Protein AF-A0A9D5ZI33-F1 (afdb_monomer_lite)

Structure (mmCIF, N/CA/C/O backbone):
data_AF-A0A9D5ZI33-F1
#
_entry.id   AF-A0A9D5ZI33-F1
#
loop_
_atom_site.group_PDB
_atom_site.id
_atom_site.type_symbol
_atom_site.label_atom_id
_atom_site.label_alt_id
_atom_site.label_comp_id
_atom_site.label_asym_id
_atom_site.label_entity_id
_atom_site.label_seq_id
_atom_site.pdbx_PDB_ins_code
_atom_site.Cartn_x
_atom_site.Cartn_y
_atom_site.Cartn_z
_atom_site.occupancy
_atom_site.B_iso_or_equiv
_atom_site.auth_seq_id
_atom_site.auth_comp_id
_atom_site.auth_asym_id
_atom_site.auth_atom_id
_atom_site.pdbx_PDB_model_num
ATOM 1 N N . HIS A 1 1 ? 10.189 24.793 -4.631 1.00 42.78 1 HIS A N 1
ATOM 2 C CA . HIS A 1 1 ? 10.534 23.355 -4.606 1.00 42.78 1 HIS A CA 1
ATOM 3 C C . HIS A 1 1 ? 10.425 22.774 -6.012 1.00 42.78 1 HIS A C 1
ATOM 5 O O . HIS A 1 1 ? 9.438 23.046 -6.677 1.00 42.78 1 HIS A O 1
ATOM 11 N N . ARG A 1 2 ? 11.435 22.035 -6.496 1.00 67.56 2 ARG A N 1
ATOM 12 C CA . ARG A 1 2 ? 11.362 21.287 -7.766 1.00 67.56 2 ARG A CA 1
ATOM 13 C C . ARG A 1 2 ? 11.505 19.794 -7.431 1.00 67.56 2 ARG A C 1
ATOM 15 O O . ARG A 1 2 ? 12.620 19.400 -7.098 1.00 67.56 2 ARG A O 1
ATOM 22 N N . PRO A 1 3 ? 10.432 18.982 -7.488 1.00 74.38 3 PRO A N 1
ATOM 23 C CA . PRO A 1 3 ? 10.460 17.559 -7.111 1.00 74.38 3 PRO A CA 1
ATOM 24 C C . PRO A 1 3 ? 11.498 16.723 -7.873 1.00 74.38 3 PRO A C 1
ATOM 26 O O . PRO A 1 3 ? 11.950 15.698 -7.381 1.00 74.38 3 PRO A O 1
ATOM 29 N N . ALA A 1 4 ? 11.907 17.190 -9.058 1.00 85.00 4 ALA A N 1
ATOM 30 C CA . ALA A 1 4 ? 12.903 16.535 -9.896 1.00 85.00 4 ALA A CA 1
ATOM 31 C C . ALA A 1 4 ? 14.352 16.999 -9.674 1.00 85.00 4 ALA A C 1
ATOM 33 O O . ALA A 1 4 ? 15.265 16.418 -10.251 1.00 85.00 4 ALA A O 1
ATOM 34 N N . LYS A 1 5 ? 14.590 18.031 -8.847 1.00 89.81 5 LYS A N 1
ATOM 35 C CA . LYS A 1 5 ? 15.896 18.714 -8.738 1.00 89.81 5 LYS A CA 1
ATOM 36 C C . LYS A 1 5 ? 17.064 17.757 -8.494 1.00 89.81 5 LYS A C 1
ATOM 38 O O . LYS A 1 5 ? 18.138 17.976 -9.031 1.00 89.81 5 LYS A O 1
ATOM 43 N N . ASN A 1 6 ? 16.847 16.728 -7.683 1.00 89.75 6 ASN A N 1
ATOM 44 C CA . ASN A 1 6 ? 17.926 15.857 -7.227 1.00 89.75 6 ASN A CA 1
ATOM 45 C C . ASN A 1 6 ? 18.217 14.703 -8.193 1.00 89.75 6 ASN A C 1
ATOM 47 O O . ASN A 1 6 ? 19.261 14.074 -8.071 1.00 89.75 6 ASN A O 1
ATOM 51 N N . TRP A 1 7 ? 17.316 14.410 -9.135 1.00 92.12 7 TRP A N 1
ATOM 52 C CA . TRP A 1 7 ? 17.435 13.236 -10.001 1.00 92.12 7 TRP A CA 1
ATOM 53 C C . TRP A 1 7 ? 17.323 13.538 -11.493 1.00 92.12 7 TRP A C 1
ATOM 55 O O . TRP A 1 7 ? 17.644 12.653 -12.277 1.00 92.12 7 TRP A O 1
ATOM 65 N N . ILE A 1 8 ? 16.888 14.732 -11.913 1.00 90.62 8 ILE A N 1
ATOM 66 C CA . ILE A 1 8 ? 16.620 1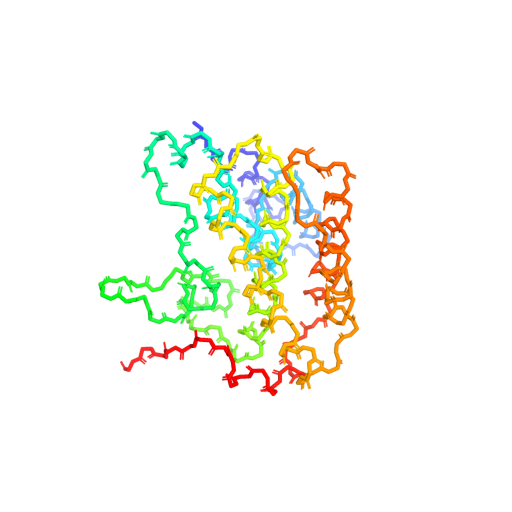5.034 -13.329 1.00 90.62 8 ILE A CA 1
ATOM 67 C C . ILE A 1 8 ? 17.867 14.888 -14.206 1.00 90.62 8 ILE A C 1
ATOM 69 O O . ILE A 1 8 ? 17.801 14.226 -15.240 1.00 90.62 8 ILE A O 1
ATOM 73 N N . ASP A 1 9 ? 19.006 15.403 -13.744 1.00 91.25 9 ASP A N 1
ATOM 74 C CA . ASP A 1 9 ? 20.269 15.334 -14.484 1.00 91.25 9 ASP A CA 1
ATOM 75 C C . ASP A 1 9 ? 20.800 13.894 -14.524 1.00 91.25 9 ASP A C 1
ATOM 77 O O . ASP A 1 9 ? 21.226 13.410 -15.565 1.00 91.25 9 ASP A O 1
ATOM 81 N N . ILE A 1 10 ? 20.667 13.159 -13.412 1.00 92.69 10 ILE A N 1
ATOM 82 C CA . ILE A 1 10 ? 21.040 11.739 -13.322 1.00 92.69 10 ILE A CA 1
ATOM 83 C C . ILE A 1 10 ? 20.162 10.897 -14.253 1.00 92.69 10 ILE A C 1
ATOM 85 O O . ILE A 1 10 ? 20.641 9.994 -14.927 1.00 92.69 10 ILE A O 1
ATOM 89 N N . HIS A 1 11 ? 18.855 11.160 -14.273 1.00 90.81 11 HIS A N 1
ATOM 90 C CA . HIS A 1 11 ? 17.891 10.393 -15.052 1.00 90.81 11 HIS A CA 1
ATOM 91 C C . HIS A 1 11 ? 18.110 10.552 -16.560 1.00 90.81 11 HIS A C 1
ATOM 93 O O . HIS A 1 11 ? 17.884 9.585 -17.295 1.00 90.81 11 HIS A O 1
ATOM 99 N N . GLY A 1 12 ? 18.523 11.750 -16.987 1.00 89.88 12 GLY A N 1
ATOM 100 C CA . GLY A 1 12 ? 18.765 12.113 -18.383 1.00 89.88 12 GLY A CA 1
ATOM 101 C C . GLY A 1 12 ? 20.169 11.811 -18.913 1.00 89.88 12 GLY A C 1
ATOM 102 O O . GLY A 1 12 ? 20.373 11.932 -20.117 1.00 89.88 12 GLY A O 1
ATOM 103 N N . ASP A 1 13 ? 21.119 11.420 -18.065 1.00 93.06 13 ASP A N 1
ATOM 104 C CA . ASP A 1 13 ? 22.456 11.001 -18.495 1.00 93.06 13 ASP A CA 1
ATOM 105 C C . ASP A 1 13 ? 22.399 9.571 -19.046 1.00 93.06 13 ASP A C 1
ATOM 107 O O . ASP A 1 13 ? 21.980 8.679 -18.334 1.00 93.06 13 ASP A O 1
ATOM 111 N N . PHE A 1 14 ? 22.790 9.300 -20.290 1.00 94.06 14 PHE A N 1
ATOM 112 C CA . PHE A 1 14 ? 22.821 7.929 -20.837 1.00 94.06 14 PHE A CA 1
ATOM 113 C C . PHE A 1 14 ? 24.247 7.387 -21.012 1.00 94.06 14 PHE A C 1
ATOM 115 O O . PHE A 1 14 ? 24.437 6.375 -21.684 1.00 94.06 14 PHE A O 1
ATOM 122 N N . GLY A 1 15 ? 25.240 8.036 -20.396 1.00 91.44 15 GLY A N 1
ATOM 123 C CA . GLY A 1 15 ? 26.657 7.682 -20.493 1.00 91.44 15 GLY A CA 1
ATOM 124 C C . GLY A 1 15 ? 27.475 8.699 -21.289 1.00 91.44 15 GLY A C 1
ATOM 125 O O . GLY A 1 15 ? 28.533 8.356 -21.813 1.00 91.44 15 GLY A O 1
ATOM 126 N N . GLY A 1 16 ? 26.982 9.935 -21.413 1.00 89.56 16 GLY A N 1
ATOM 127 C CA . GLY A 1 16 ? 27.624 11.003 -22.178 1.00 89.56 16 GLY A CA 1
ATOM 128 C C . GLY A 1 16 ? 26.639 11.916 -22.909 1.00 89.56 16 GLY A C 1
ATOM 129 O O . GLY A 1 16 ? 25.472 11.584 -23.103 1.00 89.56 16 GLY A O 1
ATOM 130 N N . LYS A 1 17 ? 27.135 13.080 -23.347 1.00 86.75 17 LYS A N 1
ATOM 131 C CA . LYS A 1 17 ? 26.336 14.165 -23.948 1.00 86.75 17 LYS A CA 1
ATOM 132 C C . LYS A 1 17 ? 25.577 13.755 -25.219 1.00 86.75 17 LYS A C 1
ATOM 134 O O . LYS A 1 17 ? 24.476 14.246 -25.444 1.00 86.75 17 LYS A O 1
ATOM 139 N N . ASP A 1 18 ? 26.157 12.855 -26.010 1.00 89.75 18 ASP A N 1
ATOM 140 C CA . ASP A 1 18 ? 25.618 12.429 -27.308 1.00 89.75 18 ASP A CA 1
ATOM 141 C C . ASP A 1 18 ? 25.117 10.974 -27.301 1.00 89.75 18 ASP A C 1
ATOM 143 O O . ASP A 1 18 ? 24.707 10.451 -28.338 1.00 89.75 18 ASP A O 1
ATOM 147 N N . VAL A 1 19 ? 25.132 10.313 -26.136 1.00 90.81 19 VAL A N 1
ATOM 148 C CA . VAL A 1 19 ? 24.631 8.942 -25.996 1.00 90.81 19 VAL A CA 1
ATOM 149 C C . VAL A 1 19 ? 23.116 8.988 -25.861 1.00 90.81 19 VAL A C 1
ATOM 151 O O . VAL A 1 19 ? 22.563 9.647 -24.979 1.00 90.81 19 VAL A O 1
ATOM 154 N N . LYS A 1 20 ? 22.417 8.289 -26.753 1.00 90.00 20 LYS A N 1
ATOM 155 C CA . LYS A 1 20 ? 20.962 8.147 -26.682 1.00 90.00 20 LYS A CA 1
ATOM 156 C C . LYS A 1 20 ? 20.573 6.962 -25.804 1.00 90.00 20 LYS A C 1
ATOM 158 O O . LYS A 1 20 ? 21.347 6.042 -25.566 1.00 90.00 20 LYS A O 1
ATOM 163 N N . ARG A 1 21 ? 19.316 6.950 -25.357 1.00 88.38 21 ARG A N 1
ATOM 164 C CA . ARG A 1 21 ? 18.760 5.889 -24.499 1.00 88.38 21 ARG A CA 1
ATOM 165 C C . ARG A 1 21 ? 18.903 4.473 -25.077 1.00 88.38 21 ARG A C 1
ATOM 167 O O . ARG A 1 21 ? 19.001 3.521 -24.311 1.00 88.38 21 ARG A O 1
ATOM 174 N N . ASP A 1 22 ? 18.840 4.323 -26.394 1.00 90.94 22 ASP A N 1
ATOM 175 C CA . ASP A 1 22 ? 19.000 3.052 -27.115 1.00 90.94 22 ASP A CA 1
ATOM 176 C C . ASP A 1 22 ? 20.469 2.627 -27.288 1.00 90.94 22 ASP A C 1
ATOM 178 O O . ASP A 1 22 ? 20.730 1.477 -27.629 1.00 90.94 22 ASP A O 1
ATOM 182 N N . GLN A 1 23 ? 21.410 3.529 -27.008 1.00 92.94 23 GLN A N 1
ATOM 183 C CA . GLN A 1 23 ? 22.859 3.318 -27.067 1.00 92.94 23 GLN A CA 1
ATOM 184 C C . GLN A 1 23 ? 23.492 3.170 -25.673 1.00 92.94 23 GLN A C 1
ATOM 186 O O . GLN A 1 23 ? 24.688 2.917 -25.557 1.00 92.94 23 GLN A O 1
ATOM 191 N N . GLU A 1 24 ? 22.699 3.338 -24.614 1.00 95.75 24 GLU A N 1
ATOM 192 C CA . GLU A 1 24 ? 23.142 3.199 -23.231 1.00 95.75 24 GLU A CA 1
ATOM 193 C C . GLU A 1 24 ? 23.595 1.761 -22.933 1.00 95.75 24 GLU A C 1
ATOM 195 O O . GLU A 1 24 ? 22.862 0.798 -23.187 1.00 95.75 24 GLU A O 1
ATOM 200 N N . THR A 1 25 ? 24.772 1.607 -22.322 1.00 95.12 25 THR A N 1
ATOM 201 C CA . THR A 1 25 ? 25.258 0.284 -21.910 1.00 95.12 25 THR A CA 1
ATOM 202 C C . THR A 1 25 ? 24.417 -0.293 -20.761 1.00 95.12 25 THR A C 1
ATOM 204 O O . THR A 1 25 ? 23.896 0.458 -19.927 1.00 95.12 25 THR A O 1
ATOM 207 N N . PRO A 1 26 ? 24.284 -1.628 -20.652 1.00 95.12 26 PRO A N 1
ATOM 208 C CA . PRO A 1 26 ? 23.577 -2.259 -19.535 1.00 95.12 26 PRO A CA 1
ATOM 209 C C . PRO A 1 26 ? 24.098 -1.828 -18.155 1.00 95.12 26 PRO A C 1
ATOM 211 O O . PRO A 1 26 ? 23.303 -1.587 -17.241 1.00 95.12 26 PRO A O 1
ATOM 214 N N . GLU A 1 27 ? 25.414 -1.670 -18.015 1.00 94.81 27 GLU A N 1
ATOM 215 C CA . GLU A 1 27 ? 26.083 -1.279 -16.774 1.00 94.81 27 GLU A CA 1
ATOM 216 C C . GLU A 1 27 ? 25.753 0.171 -16.408 1.00 94.81 27 GLU A C 1
ATOM 218 O O . GLU A 1 27 ? 25.370 0.451 -15.267 1.00 94.81 27 GLU A O 1
ATOM 223 N N . HIS A 1 28 ? 25.834 1.092 -17.377 1.00 95.75 28 HIS A N 1
ATOM 224 C CA . HIS A 1 28 ? 25.471 2.489 -17.154 1.00 95.75 28 HIS A CA 1
ATOM 225 C C . HIS A 1 28 ? 23.995 2.609 -16.773 1.00 95.75 28 HIS A C 1
ATOM 227 O O . HIS A 1 28 ? 23.652 3.262 -15.786 1.00 95.75 28 HIS A O 1
ATOM 233 N N . LYS A 1 29 ? 23.123 1.892 -17.487 1.00 93.56 29 LYS A N 1
ATOM 234 C CA . LYS A 1 29 ? 21.692 1.830 -17.191 1.00 93.56 29 LYS A CA 1
ATOM 235 C C . LYS A 1 29 ? 21.428 1.372 -15.765 1.00 93.56 29 LYS A C 1
ATOM 237 O O . LYS A 1 29 ? 20.638 1.999 -15.061 1.00 93.56 29 LYS A O 1
ATOM 242 N N . GLN A 1 30 ? 22.080 0.304 -15.311 1.00 93.44 30 GLN A N 1
ATOM 243 C CA . GLN A 1 30 ? 21.926 -0.177 -13.940 1.00 93.44 30 GLN A CA 1
ATOM 244 C C . GLN A 1 30 ? 22.358 0.887 -12.920 1.00 93.44 30 GLN A C 1
ATOM 246 O O . GLN A 1 30 ? 21.601 1.191 -11.993 1.00 93.44 30 GLN A O 1
ATOM 251 N N . GLN A 1 31 ? 23.534 1.491 -13.114 1.00 94.50 31 GLN A N 1
ATOM 252 C CA . GLN A 1 31 ? 24.064 2.524 -12.222 1.00 94.50 31 GLN A CA 1
ATOM 253 C C . GLN A 1 31 ? 23.167 3.759 -12.178 1.00 94.50 31 GLN A C 1
ATOM 255 O O . GLN A 1 31 ? 22.850 4.255 -11.097 1.00 94.50 31 GLN A O 1
ATOM 260 N N . ARG A 1 32 ? 22.723 4.240 -13.339 1.00 94.75 32 ARG A N 1
ATOM 261 C CA . ARG A 1 32 ? 21.815 5.375 -13.447 1.00 94.75 32 ARG A CA 1
ATOM 262 C C . ARG A 1 32 ? 20.515 5.120 -12.718 1.00 94.75 32 ARG A C 1
ATOM 264 O O . ARG A 1 32 ? 20.097 5.954 -11.926 1.00 94.75 32 ARG A O 1
ATOM 271 N N . LEU A 1 33 ? 19.886 3.973 -12.958 1.00 91.62 33 LEU A N 1
ATOM 272 C CA . LEU A 1 33 ? 18.617 3.634 -12.323 1.00 91.62 33 LEU A CA 1
ATOM 273 C C . LEU A 1 33 ? 18.758 3.549 -10.798 1.00 91.62 33 LEU A C 1
ATOM 275 O O . LEU A 1 33 ? 17.898 4.073 -10.091 1.00 91.62 33 LEU A O 1
ATOM 279 N N . ALA A 1 34 ? 19.852 2.969 -10.296 1.00 91.00 34 ALA A N 1
ATOM 280 C CA . ALA A 1 34 ? 20.151 2.929 -8.867 1.00 91.00 34 ALA A CA 1
ATOM 281 C C . ALA A 1 34 ? 20.381 4.335 -8.282 1.00 91.00 34 ALA A C 1
ATOM 283 O O . ALA A 1 34 ? 19.787 4.679 -7.260 1.00 91.00 34 ALA A O 1
ATOM 284 N N . LYS A 1 35 ? 21.178 5.179 -8.954 1.00 93.38 35 LYS A N 1
ATOM 285 C CA . LYS A 1 35 ? 21.437 6.568 -8.536 1.00 93.38 35 LYS A CA 1
ATOM 286 C C . LYS A 1 35 ? 20.174 7.427 -8.577 1.00 93.38 35 LYS A C 1
ATOM 288 O O . LYS A 1 35 ? 19.919 8.171 -7.637 1.00 93.38 35 LYS A O 1
ATOM 293 N N . SER A 1 36 ? 19.357 7.309 -9.626 1.00 91.88 36 SER A N 1
ATOM 294 C CA . SER A 1 36 ? 18.083 8.025 -9.725 1.00 91.88 36 SER A CA 1
ATOM 295 C C . SER A 1 36 ? 17.135 7.618 -8.597 1.00 91.88 36 SER A C 1
ATOM 297 O O . SER A 1 36 ? 16.542 8.493 -7.972 1.00 91.88 36 SER A O 1
ATOM 299 N N . ALA A 1 37 ? 17.019 6.318 -8.305 1.00 88.31 37 ALA A N 1
ATOM 300 C CA . ALA A 1 37 ? 16.194 5.827 -7.203 1.00 88.31 37 ALA A CA 1
ATOM 301 C C . ALA A 1 37 ? 16.694 6.345 -5.842 1.00 88.31 37 ALA A C 1
ATOM 303 O O . ALA A 1 37 ? 15.900 6.853 -5.054 1.00 88.31 37 ALA A O 1
ATOM 304 N N . ALA A 1 38 ? 18.009 6.306 -5.597 1.00 89.75 38 ALA A N 1
ATOM 305 C CA . ALA A 1 38 ? 18.621 6.850 -4.381 1.00 89.75 38 ALA A CA 1
ATOM 306 C C . ALA A 1 38 ? 18.410 8.369 -4.235 1.00 89.75 38 ALA A C 1
ATOM 308 O O . ALA A 1 38 ? 18.260 8.873 -3.125 1.00 89.75 38 ALA A O 1
ATOM 309 N N . ALA A 1 39 ? 18.340 9.094 -5.353 1.00 91.00 39 ALA A N 1
ATOM 310 C CA . ALA A 1 39 ? 18.032 10.520 -5.396 1.00 91.00 39 ALA A CA 1
ATOM 311 C C . ALA A 1 39 ? 16.522 10.843 -5.299 1.00 91.00 39 ALA A C 1
ATOM 313 O O . ALA A 1 39 ? 16.136 12.013 -5.377 1.00 91.00 39 ALA A O 1
ATOM 314 N N . GLY A 1 40 ? 15.667 9.828 -5.123 1.00 88.00 40 GLY A N 1
ATOM 315 C CA . GLY A 1 40 ? 14.229 9.979 -4.892 1.00 88.00 40 GLY A CA 1
ATOM 316 C C . GLY A 1 40 ? 13.346 9.867 -6.138 1.00 88.00 40 GLY A C 1
ATOM 317 O O . GLY A 1 40 ? 12.155 10.169 -6.052 1.00 88.00 40 GLY A O 1
ATOM 318 N N . LEU A 1 41 ? 13.875 9.441 -7.293 1.00 89.00 41 LEU A N 1
ATOM 319 C CA . LEU A 1 41 ? 13.035 9.145 -8.457 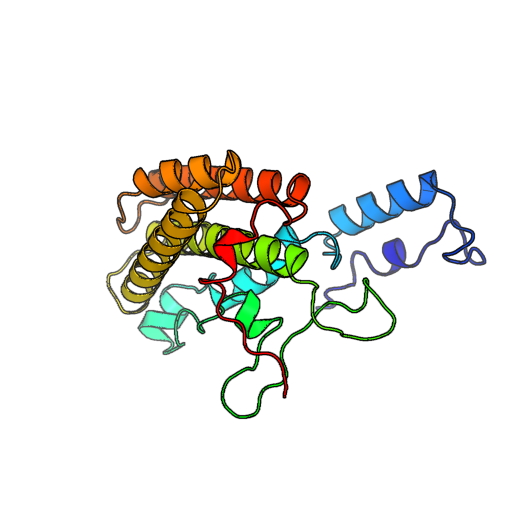1.00 89.00 41 LEU A CA 1
ATOM 320 C C . LEU A 1 41 ? 12.217 7.875 -8.207 1.00 89.00 41 LEU A C 1
ATOM 322 O O . LEU A 1 41 ? 12.754 6.767 -8.193 1.00 89.00 41 LEU A O 1
ATOM 326 N N . VAL A 1 42 ? 10.899 8.029 -8.124 1.00 87.19 42 VAL A N 1
ATOM 327 C CA . VAL A 1 42 ? 9.957 6.908 -8.168 1.00 87.19 42 VAL A CA 1
ATOM 328 C C . VAL A 1 42 ? 9.638 6.592 -9.624 1.00 87.19 42 VAL A C 1
ATOM 330 O O . VAL A 1 42 ? 9.060 7.414 -10.338 1.00 87.19 42 VAL A O 1
ATOM 333 N N . ARG A 1 43 ? 10.016 5.400 -10.094 1.00 84.50 43 ARG A N 1
ATOM 334 C CA . ARG A 1 43 ? 9.718 4.985 -11.470 1.00 84.50 43 ARG A CA 1
ATOM 335 C C . ARG A 1 43 ? 8.371 4.262 -11.515 1.00 84.50 43 ARG A C 1
ATOM 337 O O . ARG A 1 43 ? 8.090 3.470 -10.621 1.00 84.50 43 ARG A O 1
ATOM 344 N N . PRO A 1 44 ? 7.584 4.397 -12.599 1.00 78.12 44 PRO A N 1
ATOM 345 C CA . PRO A 1 44 ? 6.296 3.702 -12.724 1.00 78.12 44 PRO A CA 1
ATOM 346 C C . PRO A 1 44 ? 6.368 2.164 -12.658 1.00 78.12 44 PRO A C 1
ATOM 348 O O . PRO A 1 44 ? 5.365 1.495 -12.408 1.00 78.12 44 PRO A O 1
ATOM 351 N N . VAL A 1 45 ? 7.549 1.589 -12.909 1.00 80.12 45 VAL A N 1
ATOM 352 C CA . VAL A 1 45 ? 7.796 0.144 -12.780 1.00 80.12 45 VAL A CA 1
ATOM 353 C C . VAL A 1 45 ? 7.949 -0.299 -11.322 1.00 80.12 45 VAL A C 1
ATOM 355 O O . VAL A 1 45 ? 7.614 -1.437 -11.003 1.00 80.12 45 VAL A O 1
ATOM 358 N N . ASP A 1 46 ? 8.380 0.600 -10.435 1.00 85.94 46 ASP A N 1
ATOM 359 C CA . ASP A 1 46 ? 8.591 0.330 -9.015 1.00 85.94 46 ASP A CA 1
ATOM 360 C C . ASP A 1 46 ? 7.254 0.502 -8.278 1.00 85.94 46 ASP A C 1
ATOM 362 O O . ASP A 1 46 ? 6.935 1.560 -7.733 1.00 85.94 46 ASP A O 1
ATOM 366 N N . LEU A 1 47 ? 6.417 -0.539 -8.315 1.00 89.06 47 LEU A N 1
ATOM 367 C CA . LEU A 1 47 ? 5.006 -0.409 -7.941 1.00 89.06 47 LEU A CA 1
ATOM 368 C C . LEU A 1 47 ? 4.794 -0.050 -6.461 1.00 89.06 47 LEU A C 1
ATOM 370 O O . LEU A 1 47 ? 3.938 0.776 -6.166 1.00 89.06 47 LEU A O 1
ATOM 374 N N . TYR A 1 48 ? 5.576 -0.620 -5.539 1.00 92.62 48 TYR A N 1
ATOM 375 C CA . TYR A 1 48 ? 5.465 -0.292 -4.112 1.00 92.62 48 TYR A CA 1
ATOM 376 C C . TYR A 1 48 ? 5.709 1.203 -3.833 1.00 92.62 48 TYR A C 1
ATOM 378 O O . TYR A 1 48 ? 4.800 1.844 -3.305 1.00 92.62 48 TYR A O 1
ATOM 386 N N . PRO A 1 49 ? 6.861 1.808 -4.199 1.00 90.31 49 PRO A N 1
ATOM 387 C CA . PRO A 1 49 ? 7.077 3.234 -3.955 1.00 90.31 49 PRO A CA 1
ATOM 388 C C . PRO A 1 49 ? 6.118 4.132 -4.748 1.00 90.31 49 PRO A C 1
ATOM 390 O O . PRO A 1 49 ? 5.765 5.200 -4.255 1.00 90.31 49 PRO A O 1
ATOM 393 N N . LEU A 1 50 ? 5.640 3.703 -5.925 1.00 89.12 50 LEU A N 1
ATOM 394 C CA . LEU A 1 50 ? 4.608 4.433 -6.668 1.00 89.12 50 LEU A CA 1
ATOM 395 C C . LEU A 1 50 ? 3.293 4.524 -5.887 1.00 89.12 50 LEU A C 1
ATOM 397 O O . LEU A 1 50 ? 2.762 5.615 -5.708 1.00 89.12 50 LEU A O 1
ATOM 401 N N . VAL A 1 51 ? 2.769 3.391 -5.415 1.00 90.44 51 VAL A N 1
ATOM 402 C CA . VAL A 1 51 ? 1.500 3.369 -4.672 1.00 90.44 51 VAL A CA 1
ATOM 403 C C . VAL A 1 51 ? 1.655 4.053 -3.317 1.00 90.44 51 VAL A C 1
ATOM 405 O O . VAL A 1 51 ? 0.774 4.807 -2.907 1.00 90.44 51 VAL A O 1
ATOM 408 N N . ARG A 1 52 ? 2.803 3.860 -2.658 1.00 91.25 52 ARG A N 1
ATOM 409 C CA . ARG A 1 52 ? 3.148 4.557 -1.418 1.00 91.25 52 ARG A CA 1
ATOM 410 C C . ARG A 1 52 ? 3.033 6.076 -1.580 1.00 91.25 52 ARG A C 1
ATOM 412 O O . ARG A 1 52 ? 2.406 6.716 -0.746 1.00 91.25 52 ARG A O 1
ATOM 419 N N . ALA A 1 53 ? 3.549 6.633 -2.676 1.00 88.25 53 ALA A N 1
ATOM 420 C CA . ALA A 1 53 ? 3.477 8.069 -2.938 1.00 88.25 53 ALA A CA 1
ATOM 421 C C . ALA A 1 53 ? 2.031 8.589 -3.066 1.00 88.25 53 ALA A C 1
ATOM 423 O O . ALA A 1 53 ? 1.749 9.719 -2.675 1.00 88.25 53 ALA A O 1
ATOM 424 N N . CYS A 1 54 ? 1.091 7.776 -3.566 1.00 86.25 54 CYS A N 1
ATOM 425 C CA . CYS A 1 54 ? -0.332 8.123 -3.522 1.00 86.25 54 CYS A CA 1
ATOM 426 C C . CYS A 1 54 ? -0.843 8.142 -2.071 1.00 86.25 54 CYS A C 1
ATOM 428 O O . CYS A 1 54 ? -1.552 9.057 -1.654 1.00 86.25 54 CYS A O 1
ATOM 430 N N . TYR A 1 55 ? -0.479 7.130 -1.287 1.00 88.81 55 TYR A N 1
ATOM 431 C CA . TYR A 1 55 ? -1.015 6.925 0.058 1.00 88.81 55 TYR A CA 1
ATOM 432 C C . TYR A 1 55 ? -0.421 7.900 1.081 1.00 88.81 55 TYR A C 1
ATOM 434 O O . TYR A 1 55 ? -1.114 8.256 2.031 1.00 88.81 55 TYR A O 1
ATOM 442 N N . ASP A 1 56 ? 0.785 8.423 0.848 1.00 86.19 56 ASP A N 1
ATOM 443 C CA . ASP A 1 56 ? 1.386 9.501 1.644 1.00 86.19 56 ASP A CA 1
ATOM 444 C C . ASP A 1 56 ? 0.452 10.713 1.779 1.00 86.19 56 ASP A C 1
ATOM 446 O O . ASP A 1 56 ? 0.342 11.279 2.862 1.00 86.19 56 ASP A O 1
ATOM 450 N N . CYS A 1 57 ? -0.286 11.068 0.723 1.00 82.06 57 CYS A N 1
ATOM 451 C CA . CYS A 1 57 ? -1.267 12.153 0.785 1.00 82.06 57 CYS A CA 1
ATOM 452 C C . CYS A 1 57 ? -2.689 11.669 1.085 1.00 82.06 57 CYS A C 1
ATOM 454 O O . CYS A 1 57 ? -3.433 12.367 1.761 1.00 82.06 57 CYS A O 1
ATOM 456 N N . HIS A 1 58 ? -3.090 10.502 0.576 1.00 82.31 58 HIS A N 1
ATOM 457 C CA . HIS A 1 58 ? -4.485 10.051 0.649 1.00 82.31 58 HIS A CA 1
ATOM 458 C C . HIS A 1 58 ? -4.822 9.195 1.878 1.00 82.31 58 HIS A C 1
ATOM 460 O O . HIS A 1 58 ? -5.998 8.930 2.118 1.00 82.31 58 HIS A O 1
ATOM 466 N N . LEU A 1 59 ? -3.825 8.754 2.645 1.00 81.06 59 LEU A N 1
ATOM 467 C CA . LEU A 1 59 ? -3.987 8.041 3.919 1.00 81.06 59 LEU A CA 1
ATOM 468 C C . LEU A 1 59 ? -3.003 8.525 4.994 1.00 81.06 59 LEU A C 1
ATOM 470 O O . LEU A 1 59 ? -3.269 8.347 6.179 1.00 81.06 59 LEU A O 1
ATOM 474 N N . GLY A 1 60 ? -1.902 9.180 4.616 1.00 68.12 60 GLY A N 1
ATOM 475 C CA . GLY A 1 60 ? -0.938 9.808 5.524 1.00 68.12 60 GLY A CA 1
ATOM 476 C C . GLY A 1 60 ? -1.417 11.124 6.144 1.00 68.12 60 GLY A C 1
ATOM 477 O O . GLY A 1 60 ? -0.608 12.018 6.370 1.00 68.12 60 GLY A O 1
ATOM 478 N N . PHE A 1 61 ? -2.720 11.268 6.398 1.00 71.19 61 PHE A N 1
ATOM 479 C CA . PHE A 1 61 ? -3.275 12.489 6.974 1.00 71.19 61 PHE A CA 1
ATOM 480 C C . PHE A 1 61 ? -2.811 12.712 8.412 1.00 71.19 61 PHE A C 1
ATOM 482 O O . PHE A 1 61 ? -2.672 11.779 9.203 1.00 71.19 61 PHE A O 1
ATOM 489 N N . GLU A 1 62 ? -2.650 13.986 8.748 1.00 81.69 62 GLU A N 1
ATOM 490 C CA . GLU A 1 62 ? -2.366 14.450 10.099 1.00 81.69 62 GLU A CA 1
ATOM 491 C C . GLU A 1 62 ? -3.664 14.587 10.904 1.00 81.69 62 GLU A C 1
ATOM 493 O O . GLU A 1 62 ? -4.645 15.171 10.435 1.00 81.69 62 GLU A O 1
ATOM 498 N N . GLU A 1 63 ? -3.659 14.100 12.147 1.00 90.38 63 GLU A N 1
ATOM 499 C CA . GLU A 1 63 ? -4.828 14.079 13.040 1.00 90.38 63 GLU A CA 1
ATOM 500 C C . GLU A 1 63 ? -5.504 15.458 13.155 1.00 90.38 63 GLU A C 1
ATOM 502 O O . GLU A 1 63 ? -6.724 15.576 13.016 1.00 90.38 63 GLU A O 1
ATOM 507 N N . LYS A 1 64 ? -4.711 16.523 13.333 1.00 91.00 64 LYS A N 1
ATOM 508 C CA . LYS A 1 64 ? -5.214 17.903 13.471 1.00 91.00 64 LYS A CA 1
ATOM 509 C C . LYS A 1 64 ? -5.889 18.426 12.206 1.00 91.00 64 LYS A C 1
ATOM 511 O O . LYS A 1 64 ? -6.880 19.152 12.295 1.00 91.00 64 LYS A O 1
ATOM 516 N N . LEU A 1 65 ? -5.372 18.058 11.034 1.00 88.31 65 LEU A N 1
ATOM 517 C CA . LEU A 1 65 ? -5.925 18.497 9.753 1.00 88.31 65 LEU A CA 1
ATOM 518 C C . LEU A 1 65 ? -7.359 17.978 9.572 1.00 88.31 65 LEU A C 1
ATOM 520 O O . LEU A 1 65 ? -8.210 18.667 9.015 1.00 88.31 65 LEU A O 1
ATOM 524 N N . VAL A 1 66 ? -7.631 16.788 10.103 1.00 89.38 66 VAL A N 1
ATOM 525 C CA . VAL A 1 66 ? -8.940 16.141 10.033 1.00 89.38 66 VAL A CA 1
ATOM 526 C C . VAL A 1 66 ? -9.851 16.595 11.167 1.00 89.38 66 VAL A C 1
ATOM 528 O O . VAL A 1 66 ? -10.943 17.098 10.913 1.00 89.38 66 VAL A O 1
ATOM 531 N N . ASN A 1 67 ? -9.416 16.430 12.418 1.00 90.44 67 ASN A N 1
ATOM 532 C CA . ASN A 1 67 ? -10.276 16.663 13.580 1.00 90.44 67 ASN A CA 1
ATOM 533 C C . ASN A 1 67 ? -10.596 18.152 13.783 1.00 90.44 67 ASN A C 1
ATOM 535 O O . ASN A 1 67 ? -11.677 18.478 14.264 1.00 90.44 67 ASN A O 1
ATOM 539 N N . THR A 1 68 ? -9.678 19.053 13.419 1.00 90.44 68 THR A N 1
ATOM 540 C CA . THR A 1 68 ? -9.856 20.507 13.575 1.00 90.44 68 THR A CA 1
ATOM 541 C C . THR A 1 68 ? -9.994 21.214 12.232 1.00 90.44 68 THR A C 1
ATOM 543 O O . THR A 1 68 ? -10.840 22.089 12.084 1.00 90.44 68 THR A O 1
ATOM 546 N N . GLY A 1 69 ? -9.173 20.841 11.248 1.00 86.19 69 GLY A N 1
ATOM 547 C CA . GLY A 1 69 ? -9.133 21.510 9.944 1.00 86.19 69 GLY A CA 1
ATOM 548 C C . GLY A 1 69 ? -10.292 21.169 9.002 1.00 86.19 69 GLY A C 1
ATOM 549 O O . GLY A 1 69 ? -10.375 21.755 7.926 1.00 86.19 69 GLY A O 1
ATOM 550 N N . GLY A 1 70 ? -11.173 20.229 9.366 1.00 83.31 70 GLY A N 1
ATOM 551 C CA . GLY A 1 70 ? -12.326 19.836 8.549 1.00 83.31 70 GLY A CA 1
ATOM 552 C C . GLY A 1 70 ? -11.963 19.073 7.272 1.00 83.31 70 GLY A C 1
ATOM 553 O O . GLY A 1 70 ? -12.834 18.826 6.436 1.00 83.31 70 GLY A O 1
ATOM 554 N N . HIS A 1 71 ? -10.697 18.681 7.102 1.00 83.81 71 HIS A N 1
ATOM 555 C CA . HIS A 1 71 ? -10.281 17.876 5.963 1.00 83.81 71 HIS A CA 1
ATOM 556 C C . HIS A 1 71 ? -10.937 16.500 6.039 1.00 83.81 71 HIS A C 1
ATOM 558 O O . HIS A 1 71 ? -10.882 15.830 7.071 1.00 83.81 71 HIS A O 1
ATOM 564 N N . VAL A 1 72 ? -11.513 16.037 4.930 1.00 76.50 72 VAL A N 1
ATOM 565 C CA . VAL A 1 72 ? -12.097 14.695 4.867 1.00 76.50 72 VAL A CA 1
ATOM 566 C C . VAL A 1 72 ? -10.963 13.664 4.959 1.00 76.50 72 VAL A C 1
ATOM 568 O O . VAL A 1 72 ? -10.113 13.627 4.068 1.00 76.50 72 VAL A O 1
ATOM 571 N N . PRO A 1 73 ? -10.899 12.838 6.019 1.00 68.69 73 PRO A N 1
ATOM 572 C CA . PRO A 1 73 ? -9.894 11.791 6.123 1.00 68.69 73 PRO A CA 1
ATOM 573 C C . PRO A 1 73 ? -10.217 10.672 5.142 1.00 68.69 73 PRO A C 1
ATOM 575 O O . PRO A 1 73 ? -11.371 10.254 5.019 1.00 68.69 73 PRO A O 1
ATOM 578 N N . GLY A 1 74 ? -9.182 10.158 4.490 1.00 58.88 74 GLY A N 1
ATOM 579 C CA . GLY A 1 74 ? -9.292 9.022 3.586 1.00 58.88 74 GLY A CA 1
ATOM 580 C C . GLY A 1 74 ? -10.217 9.317 2.413 1.00 58.88 74 GLY A C 1
ATOM 581 O O . GLY A 1 74 ? -11.247 8.655 2.277 1.00 58.88 74 GLY A O 1
ATOM 582 N N . SER A 1 75 ? -9.867 10.283 1.549 1.00 60.75 75 SER A N 1
ATOM 583 C CA . SER A 1 75 ? -10.427 10.288 0.189 1.00 60.75 75 SER A CA 1
ATOM 584 C C . SER A 1 75 ? -10.275 8.862 -0.338 1.00 60.75 75 SER A C 1
ATOM 586 O O . SER A 1 75 ? -9.151 8.367 -0.365 1.00 60.75 75 SER A O 1
ATOM 588 N N . LEU A 1 76 ? -11.401 8.192 -0.592 1.00 62.69 76 LEU A N 1
ATOM 589 C CA . LEU A 1 76 ? -11.540 6.737 -0.693 1.00 62.69 76 LEU A CA 1
ATOM 590 C C . LEU A 1 76 ? -10.792 6.183 -1.913 1.00 62.69 76 LEU A C 1
ATOM 592 O O . LEU A 1 76 ? -11.421 5.757 -2.883 1.00 62.69 76 LEU A O 1
ATOM 596 N N . ILE A 1 77 ? -9.460 6.224 -1.889 1.00 78.19 77 ILE A N 1
ATOM 597 C CA . ILE A 1 77 ? -8.637 5.676 -2.950 1.00 78.19 77 ILE A CA 1
ATOM 598 C C . ILE A 1 77 ? -8.527 4.179 -2.710 1.00 78.19 77 ILE A C 1
ATOM 600 O O . ILE A 1 77 ? -7.709 3.695 -1.940 1.00 78.19 77 ILE A O 1
ATOM 604 N N . GLU A 1 78 ? -9.407 3.419 -3.349 1.00 86.81 78 GLU A N 1
ATOM 605 C CA . GLU A 1 78 ? -9.051 2.046 -3.667 1.00 86.81 78 GLU A CA 1
ATOM 606 C C . GLU A 1 78 ? -8.207 2.117 -4.945 1.00 86.81 78 GLU A C 1
ATOM 608 O O . GLU A 1 78 ? -8.615 2.712 -5.948 1.00 86.81 78 GLU A O 1
ATOM 613 N N . LEU A 1 79 ? -6.988 1.577 -4.880 1.00 88.94 79 LEU A N 1
ATOM 614 C CA . LEU A 1 79 ? -5.963 1.807 -5.891 1.00 88.94 79 LEU A CA 1
ATOM 615 C C . LEU A 1 79 ? -6.434 1.492 -7.317 1.00 88.94 79 LEU A C 1
ATOM 617 O O . LEU A 1 79 ? -6.153 2.269 -8.233 1.00 88.94 79 LEU A O 1
ATOM 621 N N . VAL A 1 80 ? -7.103 0.359 -7.536 1.00 89.50 80 VAL A N 1
ATOM 622 C CA . VAL A 1 80 ? -7.466 -0.086 -8.887 1.00 89.50 80 VAL A CA 1
ATOM 623 C C . VAL A 1 80 ? -8.581 0.771 -9.475 1.00 89.50 80 VAL A C 1
ATOM 625 O O . VAL A 1 80 ? -8.443 1.253 -10.597 1.00 89.50 80 VAL A O 1
ATOM 628 N N . SER A 1 81 ? -9.650 1.016 -8.730 1.00 84.00 81 SER A N 1
ATOM 629 C CA . SER A 1 81 ? -10.767 1.860 -9.152 1.00 84.00 81 SER A CA 1
ATOM 630 C C . SER A 1 81 ? -10.321 3.291 -9.466 1.00 84.00 81 SER A C 1
ATOM 632 O O . SER A 1 81 ? -10.761 3.851 -10.467 1.00 84.00 81 SER A O 1
ATOM 634 N N . TRP A 1 82 ? -9.379 3.850 -8.701 1.00 82.50 82 TRP A N 1
ATOM 635 C CA . TRP A 1 82 ? -8.865 5.207 -8.921 1.00 82.50 82 TRP A CA 1
ATOM 636 C C . TRP A 1 82 ? -7.866 5.327 -10.063 1.00 82.50 82 TRP A C 1
ATOM 638 O O . TRP A 1 82 ? -7.910 6.272 -10.856 1.00 82.50 82 TRP A O 1
ATOM 648 N N . THR A 1 83 ? -6.920 4.394 -10.131 1.00 84.19 83 THR A N 1
ATOM 649 C CA . THR A 1 83 ? -5.842 4.494 -11.120 1.00 84.19 83 THR A CA 1
ATOM 650 C C . THR A 1 83 ? -6.213 3.851 -12.435 1.00 84.19 83 THR A C 1
ATOM 652 O O . THR A 1 83 ? -5.545 4.106 -13.428 1.00 84.19 83 THR A O 1
ATOM 655 N N . GLN A 1 84 ? -7.243 3.011 -12.463 1.00 83.56 84 GLN A N 1
ATOM 656 C CA . GLN A 1 84 ? -7.571 2.233 -13.639 1.00 83.56 84 GLN A CA 1
ATOM 657 C C . GLN A 1 84 ? -9.080 2.051 -13.892 1.00 83.56 84 GLN A C 1
ATOM 659 O O . GLN A 1 84 ? -9.434 1.659 -14.994 1.00 83.56 84 GLN A O 1
ATOM 664 N N . GLY A 1 85 ? -9.970 2.319 -12.935 1.00 73.62 85 GLY A N 1
ATOM 665 C CA . GLY A 1 85 ? -11.420 2.221 -13.131 1.00 73.62 85 GLY A CA 1
ATOM 666 C C . GLY A 1 85 ? -12.062 3.506 -13.666 1.00 73.62 85 GLY A C 1
ATOM 667 O O . GLY A 1 85 ? -11.390 4.417 -14.142 1.00 73.62 85 GLY A O 1
ATOM 668 N N . LYS A 1 86 ? -13.391 3.588 -13.571 1.00 61.75 86 LYS A N 1
ATOM 669 C CA . LYS A 1 86 ? -14.152 4.829 -13.756 1.00 61.75 86 LYS A CA 1
ATOM 670 C C . LYS A 1 86 ? -14.240 5.556 -12.411 1.00 61.75 86 LYS A C 1
ATOM 672 O O . LYS A 1 86 ? -14.763 4.986 -11.455 1.00 61.75 86 LYS A O 1
ATOM 677 N N . VAL A 1 87 ? -13.775 6.803 -12.337 1.00 53.00 87 VAL A N 1
ATOM 678 C CA . VAL A 1 87 ? -14.079 7.673 -11.190 1.00 53.00 87 VAL A CA 1
ATOM 679 C C . VAL A 1 87 ? -15.544 8.107 -11.329 1.00 53.00 87 VAL A C 1
ATOM 681 O O . VAL A 1 87 ? -15.981 8.472 -12.422 1.00 53.00 87 VAL A O 1
ATOM 684 N N . GLY A 1 88 ? -16.334 7.984 -10.259 1.00 49.22 88 GLY A N 1
ATOM 685 C CA . GLY A 1 88 ? -17.706 8.498 -10.228 1.00 49.22 88 GLY A CA 1
ATOM 686 C C . GLY A 1 88 ? -17.735 9.990 -10.571 1.00 49.22 88 GLY A C 1
ATOM 687 O O . GLY A 1 88 ? -16.861 10.719 -10.123 1.00 49.22 88 GLY A O 1
ATOM 688 N N . GLU A 1 89 ? -18.704 10.359 -11.414 1.00 40.94 89 GLU A N 1
ATOM 689 C CA . GLU A 1 89 ? -19.040 11.688 -11.957 1.00 40.94 89 GLU A CA 1
ATOM 690 C C . GLU A 1 89 ? -17.844 12.629 -12.252 1.00 40.94 89 GLU A C 1
ATOM 692 O O . GLU A 1 89 ? -17.309 13.311 -11.390 1.00 40.94 89 GLU A O 1
ATOM 697 N N . GLU A 1 90 ? -17.470 12.661 -13.542 1.00 49.00 90 GLU A N 1
ATOM 698 C CA . GLU A 1 90 ? -16.594 13.642 -14.227 1.00 49.00 90 GLU A CA 1
ATOM 699 C C . GLU A 1 90 ? -15.061 13.454 -14.167 1.00 49.00 90 GLU A C 1
ATOM 701 O O . GLU A 1 90 ? -14.334 14.135 -14.894 1.00 49.00 90 GLU A O 1
ATOM 706 N N . GLY A 1 91 ? -14.530 12.479 -13.422 1.00 55.25 91 GLY A N 1
ATOM 707 C CA . GLY A 1 91 ? -13.081 12.215 -13.373 1.00 55.25 91 GLY A CA 1
ATOM 708 C C . GLY A 1 91 ? -12.570 11.170 -14.381 1.00 55.25 91 GLY A C 1
ATOM 709 O O . GLY A 1 91 ? -13.051 10.037 -14.415 1.00 55.25 91 GLY A O 1
ATOM 710 N N . LYS A 1 92 ? -11.519 11.491 -15.155 1.00 63.31 92 LYS A N 1
ATOM 711 C CA . LYS A 1 92 ? -10.698 10.469 -15.844 1.00 63.31 92 LYS A CA 1
ATOM 712 C C . LYS A 1 92 ? -9.818 9.742 -14.811 1.00 63.31 92 LYS A C 1
ATOM 714 O O . LYS A 1 92 ? -9.293 10.412 -13.921 1.00 63.31 92 LYS A O 1
ATOM 719 N N . PRO A 1 93 ? -9.592 8.419 -14.922 1.00 71.62 93 PRO A N 1
ATOM 720 C CA . PRO A 1 93 ? -8.707 7.714 -13.998 1.00 71.62 93 PRO A CA 1
ATOM 721 C C . PRO A 1 93 ? -7.277 8.251 -14.045 1.00 71.62 93 PRO A C 1
ATOM 723 O O . PRO A 1 93 ? -6.748 8.574 -15.116 1.00 71.62 93 PRO A O 1
ATOM 726 N N . ILE A 1 94 ? -6.619 8.263 -12.884 1.00 76.88 94 ILE A N 1
ATOM 727 C CA . ILE A 1 94 ? -5.221 8.685 -12.749 1.00 76.88 94 ILE A CA 1
ATOM 728 C C . ILE A 1 94 ? -4.308 7.506 -13.128 1.00 76.88 94 ILE A C 1
ATOM 730 O O . ILE A 1 94 ? -3.685 6.850 -12.288 1.00 76.88 94 ILE A O 1
ATOM 734 N N . ARG A 1 95 ? -4.263 7.203 -14.430 1.00 77.44 95 ARG A N 1
ATOM 735 C CA . ARG A 1 95 ? -3.434 6.132 -14.999 1.00 77.44 95 ARG A CA 1
ATOM 736 C C . ARG A 1 95 ? -1.978 6.598 -15.136 1.00 77.44 95 ARG A C 1
ATOM 738 O O . ARG A 1 95 ? -1.713 7.650 -15.713 1.00 77.44 95 ARG A O 1
ATOM 745 N N . HIS A 1 96 ? -1.037 5.771 -14.678 1.00 70.94 96 HIS A N 1
ATOM 746 C CA . HIS A 1 96 ? 0.414 5.977 -14.812 1.00 70.94 96 HIS A CA 1
ATOM 747 C C . HIS A 1 96 ? 1.071 4.871 -15.665 1.00 70.94 96 HIS A C 1
ATOM 749 O O . HIS A 1 96 ? 2.164 4.392 -15.361 1.00 70.94 96 HIS A O 1
ATOM 755 N N . ASN A 1 97 ? 0.409 4.446 -16.749 1.00 68.44 97 ASN A N 1
ATOM 756 C CA . ASN A 1 97 ? 0.838 3.295 -17.561 1.00 68.44 97 ASN A CA 1
ATOM 757 C C . ASN A 1 97 ? 1.705 3.677 -18.779 1.00 68.44 97 ASN A C 1
ATOM 759 O O . ASN A 1 97 ? 2.007 2.831 -19.615 1.00 68.44 97 ASN A O 1
ATOM 763 N N . LEU A 1 98 ? 2.167 4.930 -18.859 1.00 57.22 98 LEU A N 1
ATOM 764 C CA . LEU A 1 98 ? 2.947 5.485 -19.982 1.00 57.22 98 LEU A CA 1
ATOM 765 C C . LEU A 1 98 ? 4.300 4.790 -20.232 1.00 57.22 98 LEU A C 1
ATOM 767 O O . LEU A 1 98 ? 4.894 4.954 -21.289 1.00 57.22 98 LEU A O 1
ATOM 771 N N . MET A 1 99 ? 4.798 4.002 -19.275 1.00 60.00 99 MET A N 1
ATOM 772 C CA . MET A 1 99 ? 6.026 3.210 -19.440 1.00 60.00 99 MET A CA 1
ATOM 773 C C . MET A 1 99 ? 5.760 1.776 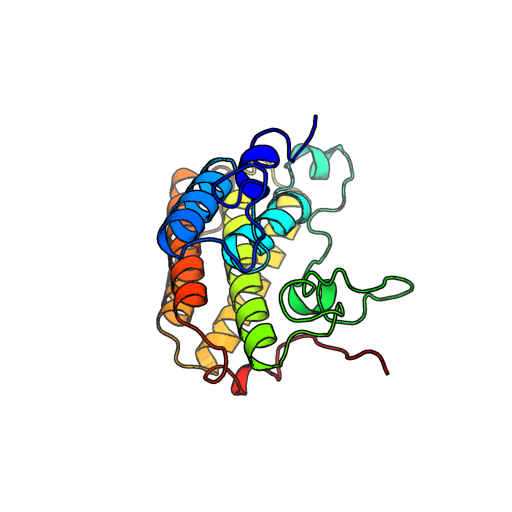-19.927 1.00 60.00 99 MET A C 1
ATOM 775 O O . MET A 1 99 ? 6.705 1.004 -20.072 1.00 60.00 99 MET A O 1
ATOM 779 N N . GLN A 1 100 ? 4.495 1.416 -20.176 1.00 60.91 100 GLN A N 1
ATOM 780 C CA . GLN A 1 100 ? 4.069 0.103 -20.686 1.00 60.91 100 GLN A CA 1
ATOM 781 C C . GLN A 1 100 ? 3.586 0.152 -22.148 1.00 60.91 100 GLN A C 1
ATOM 783 O O . GLN A 1 100 ? 3.153 -0.860 -22.692 1.00 60.91 100 GLN A O 1
ATOM 788 N N . GLY A 1 101 ? 3.660 1.318 -22.797 1.00 61.16 101 GLY A N 1
ATOM 789 C CA . GLY A 1 101 ? 3.265 1.536 -24.188 1.00 61.16 101 GLY A CA 1
ATOM 790 C C . GLY A 1 101 ? 3.259 3.025 -24.541 1.00 61.16 101 GLY A C 1
ATOM 791 O O . GLY A 1 101 ? 3.519 3.866 -23.690 1.00 61.16 101 GLY A O 1
ATOM 792 N N . LYS A 1 102 ? 2.941 3.370 -25.795 1.00 64.75 102 LYS A N 1
ATOM 793 C CA . LYS A 1 102 ? 2.835 4.778 -26.244 1.00 64.75 102 LYS A CA 1
ATOM 794 C C . LYS A 1 102 ? 1.561 5.487 -25.761 1.00 64.75 102 LYS A C 1
ATOM 796 O O . LYS A 1 102 ? 1.416 6.688 -25.943 1.00 64.75 102 LYS A O 1
ATOM 801 N N . GLU A 1 103 ? 0.642 4.740 -25.161 1.00 70.56 103 GLU A N 1
ATOM 802 C CA . GLU A 1 103 ? -0.672 5.199 -24.727 1.00 70.56 103 GLU A CA 1
ATOM 803 C C . GLU A 1 103 ? -0.859 4.909 -23.240 1.00 70.56 103 GLU A C 1
ATOM 805 O O . GLU A 1 103 ? -0.354 3.915 -22.713 1.00 70.56 103 GLU A O 1
ATOM 810 N N . ASN A 1 104 ? -1.658 5.737 -22.569 1.00 73.12 104 ASN A N 1
ATOM 811 C CA . ASN A 1 104 ? -2.036 5.527 -21.176 1.00 73.12 104 ASN A CA 1
ATOM 812 C C . ASN A 1 104 ? -3.162 4.481 -21.059 1.00 73.12 104 ASN A C 1
ATOM 814 O O . ASN A 1 104 ? -4.273 4.788 -20.624 1.00 73.12 104 ASN A O 1
ATOM 818 N N . ARG A 1 105 ? -2.887 3.259 -21.535 1.00 78.69 105 ARG A N 1
ATOM 819 C CA . ARG A 1 105 ? -3.844 2.141 -21.597 1.00 78.69 105 ARG A CA 1
ATOM 820 C C . ARG A 1 105 ? -4.192 1.638 -20.209 1.00 78.69 105 ARG A C 1
ATOM 822 O O . ARG A 1 105 ? -3.458 1.872 -19.256 1.00 78.69 105 ARG A O 1
ATOM 829 N N . TYR A 1 106 ? -5.274 0.882 -20.102 1.00 81.62 106 TYR A N 1
ATOM 830 C CA . TYR A 1 106 ? -5.556 0.102 -18.905 1.00 81.62 106 TYR A CA 1
ATOM 831 C C . TYR A 1 106 ? -4.482 -0.954 -18.647 1.00 81.62 106 TYR A C 1
ATOM 833 O O . TYR A 1 106 ? -4.008 -1.612 -19.573 1.00 81.62 106 TYR A O 1
ATOM 841 N N . ALA A 1 107 ? -4.134 -1.147 -17.375 1.00 85.81 107 ALA A N 1
ATOM 842 C CA . ALA A 1 107 ? -3.268 -2.238 -16.960 1.00 85.81 107 ALA A CA 1
ATOM 843 C C . ALA A 1 107 ? -3.931 -3.588 -17.299 1.00 85.81 107 ALA A C 1
ATOM 845 O O . ALA A 1 107 ? -5.145 -3.721 -17.108 1.00 85.81 107 ALA A O 1
ATOM 846 N N . PRO A 1 108 ? -3.175 -4.599 -17.764 1.00 88.00 108 PRO A N 1
ATOM 847 C CA . PRO A 1 108 ? -3.719 -5.931 -18.024 1.00 88.00 108 PRO A CA 1
ATOM 848 C C . PRO A 1 108 ? -4.240 -6.586 -16.728 1.00 88.00 108 PRO A C 1
ATOM 850 O O . PRO A 1 108 ? -3.789 -6.211 -15.640 1.00 88.00 108 PRO A O 1
ATOM 853 N N . PRO A 1 109 ? -5.148 -7.583 -16.807 1.00 90.75 109 PRO A N 1
ATOM 854 C CA . PRO A 1 109 ? -5.768 -8.203 -15.630 1.00 90.75 109 PRO A CA 1
ATOM 855 C C . PRO A 1 109 ? -4.768 -8.650 -14.557 1.00 90.75 109 PRO A C 1
ATOM 857 O O . PRO A 1 109 ? -4.917 -8.280 -13.395 1.00 90.75 109 PRO A O 1
ATOM 860 N N . ALA A 1 110 ? -3.701 -9.350 -14.956 1.00 92.81 110 ALA A N 1
ATOM 861 C CA . ALA A 1 110 ? -2.648 -9.809 -14.051 1.00 92.81 110 ALA A CA 1
ATOM 862 C C . ALA A 1 110 ? -2.045 -8.650 -13.234 1.00 92.81 110 ALA A C 1
ATOM 864 O O . ALA A 1 110 ? -2.003 -8.690 -12.004 1.00 92.81 110 ALA A O 1
ATOM 865 N N . ARG A 1 111 ? -1.707 -7.537 -13.898 1.00 91.12 111 ARG A N 1
ATOM 866 C CA . ARG A 1 111 ? -1.174 -6.350 -13.223 1.00 91.12 111 ARG A CA 1
ATOM 867 C C . ARG A 1 111 ? -2.191 -5.699 -12.288 1.00 91.12 111 ARG A C 1
ATOM 869 O O . ARG A 1 111 ? -1.809 -5.277 -11.201 1.00 91.12 111 ARG A O 1
ATOM 876 N N . ARG A 1 112 ? -3.472 -5.642 -12.661 1.00 91.44 112 ARG A N 1
ATOM 877 C CA . ARG A 1 112 ? -4.519 -5.088 -11.783 1.00 91.44 112 ARG A CA 1
ATOM 878 C C . ARG A 1 112 ? -4.680 -5.886 -10.497 1.00 91.44 112 ARG A C 1
ATOM 880 O O . ARG A 1 112 ? -4.878 -5.282 -9.452 1.00 91.44 112 ARG A O 1
ATOM 887 N N . ARG A 1 113 ? -4.535 -7.211 -10.549 1.00 95.25 113 ARG A N 1
ATOM 888 C CA . ARG A 1 113 ? -4.560 -8.062 -9.350 1.00 95.25 113 ARG A CA 1
ATOM 889 C C . ARG A 1 113 ? -3.394 -7.746 -8.418 1.00 95.25 113 ARG A C 1
ATOM 891 O O . ARG A 1 113 ? -3.607 -7.566 -7.225 1.00 95.25 113 ARG A O 1
ATOM 898 N N . VAL A 1 114 ? -2.183 -7.598 -8.965 1.00 95.69 114 VAL A N 1
ATOM 899 C CA . VAL A 1 114 ? -1.006 -7.181 -8.179 1.00 95.69 114 VAL A CA 1
ATOM 900 C C . VAL A 1 114 ? -1.225 -5.798 -7.562 1.00 95.69 114 VAL A C 1
ATOM 902 O O . VAL A 1 114 ? -0.959 -5.605 -6.379 1.00 95.69 114 VAL A O 1
ATOM 905 N N . MET A 1 115 ? -1.753 -4.847 -8.337 1.00 94.00 115 MET A N 1
ATOM 906 C CA . MET A 1 115 ? -2.100 -3.517 -7.834 1.00 94.00 115 MET A CA 1
ATOM 907 C C . MET A 1 115 ? -3.116 -3.606 -6.693 1.00 94.00 115 MET A C 1
ATOM 909 O O . MET A 1 115 ? -2.854 -3.069 -5.626 1.00 94.00 115 MET A O 1
ATOM 913 N N . TYR A 1 116 ? -4.222 -4.327 -6.873 1.00 94.88 116 TYR A N 1
ATOM 914 C CA . TYR A 1 116 ? -5.259 -4.482 -5.852 1.00 94.88 116 TYR A CA 1
ATOM 915 C C . TYR A 1 116 ? -4.691 -4.984 -4.520 1.00 94.88 116 TYR A C 1
ATOM 917 O O . TYR A 1 116 ? -4.874 -4.348 -3.484 1.00 94.88 116 TYR A O 1
ATOM 925 N N . VAL A 1 117 ? -3.936 -6.085 -4.553 1.00 97.12 117 VAL A N 1
ATOM 926 C CA . VAL A 1 117 ? -3.347 -6.674 -3.343 1.00 97.12 117 VAL A CA 1
ATOM 927 C C . VAL A 1 117 ? -2.350 -5.716 -2.687 1.00 97.12 117 VAL A C 1
ATOM 929 O O . VAL A 1 117 ? -2.399 -5.522 -1.474 1.00 97.12 117 VAL A O 1
ATOM 932 N N . LEU A 1 118 ? -1.488 -5.056 -3.466 1.00 96.81 118 LEU A N 1
ATOM 933 C CA . LEU A 1 118 ? -0.565 -4.062 -2.917 1.00 96.81 118 LEU A CA 1
ATOM 934 C C . LEU A 1 118 ? -1.303 -2.858 -2.308 1.00 96.81 118 LEU A C 1
ATOM 936 O O . LEU A 1 118 ? -0.910 -2.380 -1.246 1.00 96.81 118 LEU A O 1
ATOM 940 N N . GLY A 1 119 ? -2.364 -2.380 -2.959 1.00 95.19 119 GLY A N 1
ATOM 941 C CA . GLY A 1 119 ? -3.194 -1.283 -2.467 1.00 95.19 119 GLY A CA 1
ATOM 942 C C . GLY A 1 119 ? -3.809 -1.606 -1.107 1.00 95.19 119 GLY A C 1
ATOM 943 O O . GLY A 1 119 ? -3.742 -0.781 -0.202 1.00 95.19 119 GLY A O 1
ATOM 944 N N . LEU A 1 120 ? -4.320 -2.826 -0.924 1.00 96.25 120 LEU A N 1
ATOM 945 C CA . LEU A 1 120 ? -4.830 -3.287 0.372 1.00 96.25 120 LEU A CA 1
ATOM 946 C C . LEU A 1 120 ? -3.725 -3.391 1.436 1.00 96.25 120 LEU A C 1
ATOM 948 O O . LEU A 1 120 ? -3.949 -3.033 2.591 1.00 96.25 120 LEU A O 1
ATOM 952 N N . ALA A 1 121 ? -2.534 -3.872 1.063 1.00 97.44 121 ALA A N 1
ATOM 953 C CA . ALA A 1 121 ? -1.406 -4.007 1.987 1.00 97.44 121 ALA A CA 1
ATOM 954 C C . ALA A 1 121 ? -0.923 -2.640 2.493 1.00 97.44 121 ALA A C 1
ATOM 956 O O . ALA A 1 121 ? -0.721 -2.454 3.692 1.00 97.44 121 ALA A O 1
ATOM 957 N N . LEU A 1 122 ? -0.795 -1.667 1.590 1.00 95.62 122 LEU A N 1
ATOM 958 C CA . LEU A 1 122 ? -0.438 -0.298 1.950 1.00 95.62 122 LEU A CA 1
ATOM 959 C C . LEU A 1 122 ? -1.563 0.403 2.719 1.00 95.62 122 LEU A C 1
ATOM 961 O O . LEU A 1 122 ? -1.279 1.210 3.597 1.00 95.62 122 LEU A O 1
ATOM 965 N N . GLU A 1 123 ? -2.833 0.088 2.454 1.00 94.12 123 GLU A N 1
ATOM 966 C CA . GLU A 1 123 ? -3.950 0.685 3.197 1.00 94.12 123 GLU A CA 1
ATOM 967 C C . GLU A 1 123 ? -3.902 0.226 4.656 1.00 94.12 123 GLU A C 1
ATOM 969 O O . GLU A 1 123 ? -4.009 1.048 5.567 1.00 94.12 123 GLU A O 1
ATOM 974 N N . LEU A 1 124 ? -3.635 -1.064 4.887 1.00 95.06 124 LEU A N 1
ATOM 975 C CA . LEU A 1 124 ? -3.370 -1.604 6.220 1.00 95.06 124 LEU A CA 1
ATOM 976 C C . LEU A 1 124 ? -2.165 -0.937 6.883 1.00 95.06 124 LEU A C 1
ATOM 978 O O . LEU A 1 124 ? -2.296 -0.442 7.999 1.00 95.06 124 LEU A O 1
ATOM 982 N N . GLU A 1 125 ? -1.019 -0.886 6.199 1.00 95.44 125 GLU A N 1
ATOM 983 C CA . GLU A 1 125 ? 0.196 -0.256 6.726 1.00 95.44 125 GLU A CA 1
ATOM 984 C C . GLU A 1 125 ? -0.086 1.177 7.206 1.00 95.44 125 GLU A C 1
ATOM 986 O O . GLU A 1 125 ? 0.190 1.520 8.357 1.00 95.44 125 GLU A O 1
ATOM 991 N N . TYR A 1 126 ? -0.664 2.013 6.341 1.00 94.44 126 TYR A N 1
ATOM 992 C CA . TYR A 1 126 ? -0.882 3.426 6.641 1.00 94.44 126 TYR A CA 1
ATOM 993 C C . TYR A 1 126 ? -1.914 3.634 7.743 1.00 94.44 126 TYR A C 1
ATOM 995 O O . TYR A 1 126 ? -1.695 4.451 8.636 1.00 94.44 126 TYR A O 1
ATOM 1003 N N . THR A 1 127 ? -3.021 2.892 7.712 1.00 93.50 127 THR A N 1
ATOM 1004 C CA . THR A 1 127 ? -4.086 3.046 8.712 1.00 93.50 127 THR A CA 1
ATOM 1005 C C . THR A 1 127 ? -3.639 2.580 10.098 1.00 93.50 127 THR A C 1
ATOM 1007 O O . THR A 1 127 ? -3.949 3.249 11.082 1.00 93.50 127 THR A O 1
ATOM 1010 N N . ILE A 1 128 ? -2.845 1.507 10.194 1.00 95.25 128 ILE A N 1
ATOM 1011 C CA . ILE A 1 128 ? -2.267 1.038 11.463 1.00 95.25 128 ILE A CA 1
ATOM 1012 C C . ILE A 1 128 ? -1.325 2.098 12.052 1.00 95.25 128 ILE A C 1
ATOM 1014 O O . ILE A 1 128 ? -1.484 2.474 13.216 1.00 95.25 128 ILE A O 1
ATOM 1018 N N . ARG A 1 129 ? -0.407 2.650 11.243 1.00 95.25 129 ARG A N 1
ATOM 1019 C CA . ARG A 1 129 ? 0.496 3.736 11.678 1.00 95.25 129 ARG A CA 1
ATOM 1020 C C . ARG A 1 129 ? -0.262 5.001 12.069 1.00 95.25 129 ARG A C 1
ATOM 1022 O O . ARG A 1 129 ? 0.094 5.679 13.030 1.00 95.25 129 ARG A O 1
ATOM 1029 N N . ALA A 1 130 ? -1.300 5.354 11.314 1.00 92.69 130 ALA A N 1
ATOM 1030 C CA . ALA A 1 130 ? -2.133 6.515 11.600 1.00 92.69 130 ALA A CA 1
ATOM 1031 C C . ALA A 1 130 ? -2.820 6.386 12.967 1.00 92.69 130 ALA A C 1
ATOM 1033 O O . ALA A 1 130 ? -2.773 7.322 13.760 1.00 92.69 130 ALA A O 1
ATOM 1034 N N . ILE A 1 131 ? -3.383 5.215 13.274 1.00 93.94 131 ILE A N 1
ATOM 1035 C CA . ILE A 1 131 ? -4.033 4.945 14.565 1.00 93.94 131 ILE A CA 1
ATOM 1036 C C . ILE A 1 131 ? -3.013 4.935 15.708 1.00 93.94 131 ILE A C 1
ATOM 1038 O O . ILE A 1 131 ? -3.292 5.496 16.763 1.00 93.94 131 ILE A O 1
ATOM 1042 N N . GLY A 1 132 ? -1.826 4.356 15.497 1.00 95.31 132 GLY A N 1
ATOM 1043 C CA . GLY A 1 132 ? -0.762 4.347 16.506 1.00 95.31 132 GLY A CA 1
ATOM 1044 C C . GLY A 1 132 ? -0.305 5.745 16.911 1.00 95.31 132 GLY A C 1
ATOM 1045 O O . GLY A 1 132 ? -0.093 5.988 18.098 1.00 95.31 132 GLY A O 1
ATOM 1046 N N . ARG A 1 133 ? -0.223 6.668 15.944 1.00 94.25 133 ARG A N 1
ATOM 1047 C CA . ARG A 1 133 ? 0.181 8.065 16.171 1.00 94.25 133 ARG A CA 1
ATOM 1048 C C . ARG A 1 133 ? -0.942 8.960 16.681 1.00 94.25 133 ARG A C 1
ATOM 1050 O O . ARG A 1 133 ? -0.652 10.015 17.236 1.00 94.25 133 ARG A O 1
ATOM 1057 N N . ALA A 1 134 ? -2.197 8.579 16.464 1.00 93.94 134 ALA A N 1
ATOM 1058 C CA . ALA A 1 134 ? -3.333 9.372 16.900 1.00 93.94 134 ALA A CA 1
ATOM 1059 C C . ALA A 1 134 ? -3.355 9.499 18.425 1.00 93.94 134 ALA A C 1
ATOM 1061 O O . ALA A 1 134 ? -3.120 8.529 19.150 1.00 93.94 134 ALA A O 1
ATOM 1062 N N . THR A 1 135 ? -3.649 10.700 18.906 1.00 95.19 135 THR A N 1
ATOM 1063 C CA . THR A 1 135 ? -3.621 11.039 20.332 1.00 95.19 135 THR A CA 1
ATOM 1064 C C . THR A 1 135 ? -5.013 11.269 20.904 1.00 95.19 135 THR A C 1
ATOM 1066 O O . THR A 1 135 ? -5.189 11.234 22.122 1.00 95.19 135 THR A O 1
ATOM 1069 N N . GLN A 1 136 ? -6.007 11.478 20.040 1.00 93.50 136 GLN A N 1
ATOM 1070 C CA . GLN A 1 136 ? -7.368 11.819 20.412 1.00 93.50 136 GLN A CA 1
ATOM 1071 C C . GLN A 1 136 ? -8.376 10.920 19.700 1.00 93.50 136 GLN A C 1
ATOM 1073 O O . GLN A 1 136 ? -8.236 10.564 18.529 1.00 93.50 136 GLN A O 1
ATOM 1078 N N . GLU A 1 137 ? -9.455 10.608 20.411 1.00 92.38 137 GLU A N 1
ATOM 1079 C CA . GLU A 1 137 ? -10.654 10.092 19.764 1.00 92.38 137 GLU A CA 1
ATOM 1080 C C . GLU A 1 137 ? -11.225 11.145 18.806 1.00 92.38 137 GLU A C 1
ATOM 1082 O O . GLU A 1 137 ? -11.142 12.350 19.052 1.00 92.38 137 GLU A O 1
ATOM 1087 N N . GLY A 1 138 ? -11.821 10.700 17.701 1.00 90.81 138 GLY A N 1
ATOM 1088 C CA . GLY A 1 138 ? -12.405 11.614 16.724 1.00 90.81 138 GLY A CA 1
ATOM 1089 C C . GLY A 1 138 ? -12.598 11.006 15.344 1.00 90.81 138 GLY A C 1
ATOM 1090 O O . GLY A 1 138 ? -12.383 9.812 15.119 1.00 90.81 138 GLY A O 1
ATOM 1091 N N . LEU A 1 139 ? -13.000 11.858 14.398 1.00 90.00 139 LEU A N 1
ATOM 1092 C CA . LEU A 1 139 ? -13.302 11.451 13.027 1.00 90.00 139 LEU A CA 1
ATOM 1093 C C . LEU A 1 139 ? -12.096 10.788 12.349 1.00 90.00 139 LEU A C 1
ATOM 1095 O O . LEU A 1 139 ? -12.276 9.813 11.618 1.00 90.00 139 LEU A O 1
ATOM 1099 N N . PHE A 1 140 ? -10.883 11.284 12.612 1.00 91.38 140 PHE A N 1
ATOM 1100 C CA . PHE A 1 140 ? -9.645 10.728 12.072 1.00 91.38 140 PHE A CA 1
ATOM 1101 C C . PHE A 1 140 ? -9.494 9.236 12.390 1.00 91.38 140 PHE A C 1
ATOM 1103 O O . PHE A 1 140 ? -9.515 8.403 11.481 1.00 91.38 140 PHE A O 1
ATOM 1110 N N . VAL A 1 141 ? -9.427 8.881 13.675 1.00 91.75 141 VAL A N 1
ATOM 1111 C CA . VAL A 1 141 ? -9.235 7.492 14.120 1.00 91.75 141 VAL A CA 1
ATOM 1112 C C . VAL A 1 141 ? -10.400 6.611 13.711 1.00 91.75 141 VAL A C 1
ATOM 1114 O O . VAL A 1 141 ? -10.176 5.500 13.239 1.00 91.75 141 VAL A O 1
ATOM 1117 N N . GLN A 1 142 ? -11.640 7.093 13.826 1.00 91.50 142 GLN A N 1
ATOM 1118 C CA . GLN A 1 142 ? -12.817 6.317 13.423 1.00 91.50 142 GLN A CA 1
ATOM 1119 C C . GLN A 1 142 ? -12.741 5.896 11.949 1.00 91.50 142 GLN A C 1
ATOM 1121 O O . GLN A 1 142 ? -13.083 4.764 11.592 1.00 91.50 142 GLN A O 1
ATOM 1126 N N . LYS A 1 143 ? -12.269 6.796 11.081 1.00 90.38 143 LYS A N 1
ATOM 1127 C CA . LYS A 1 143 ? -12.129 6.538 9.645 1.00 90.38 143 LYS A CA 1
ATOM 1128 C C . LYS A 1 143 ? -10.949 5.617 9.360 1.00 90.38 143 LYS A C 1
ATOM 1130 O O . LYS A 1 143 ? -11.141 4.644 8.632 1.00 90.38 143 LYS A O 1
ATOM 1135 N N . MET A 1 144 ? -9.800 5.842 9.999 1.00 91.31 144 MET A N 1
ATOM 1136 C CA . MET A 1 144 ? -8.638 4.957 9.875 1.00 91.31 144 MET A CA 1
ATOM 1137 C C . MET A 1 144 ? -8.952 3.539 10.366 1.00 91.31 144 MET A C 1
ATOM 1139 O O . MET A 1 144 ? -8.657 2.575 9.670 1.00 91.31 144 MET A O 1
ATOM 1143 N N . ALA A 1 145 ? -9.631 3.387 11.505 1.00 92.50 145 ALA A N 1
ATOM 1144 C CA . ALA A 1 145 ? -10.018 2.086 12.049 1.00 92.50 145 ALA A CA 1
ATOM 1145 C C . ALA A 1 145 ? -11.020 1.358 11.141 1.00 92.50 145 ALA A C 1
ATOM 1147 O O . ALA A 1 145 ? -10.903 0.150 10.914 1.00 92.50 145 ALA A O 1
ATOM 1148 N N . LYS A 1 146 ? -11.988 2.090 10.570 1.00 91.88 146 LYS A N 1
ATOM 1149 C CA . LYS A 1 146 ? -12.912 1.536 9.573 1.00 91.88 146 LYS A CA 1
ATOM 1150 C C . LYS A 1 146 ? -12.160 1.045 8.334 1.00 91.88 146 LYS A C 1
ATOM 1152 O O . LYS A 1 146 ? -12.445 -0.060 7.873 1.00 91.88 146 LYS A O 1
ATOM 1157 N N . GLN A 1 147 ? -11.223 1.835 7.813 1.00 90.06 147 GLN A N 1
ATOM 1158 C CA . GLN A 1 147 ? -10.418 1.462 6.647 1.00 90.06 147 GLN A CA 1
ATOM 1159 C C . GLN A 1 147 ? -9.512 0.266 6.943 1.00 90.06 147 GLN A C 1
ATOM 1161 O O . GLN A 1 147 ? -9.573 -0.717 6.210 1.00 90.06 147 GLN A O 1
ATOM 1166 N N . ALA A 1 148 ? -8.796 0.268 8.071 1.00 92.81 148 ALA A N 1
ATOM 1167 C CA . ALA A 1 148 ? -7.981 -0.861 8.518 1.00 92.81 148 ALA A CA 1
ATOM 1168 C C . ALA A 1 148 ? -8.797 -2.163 8.556 1.00 92.81 148 ALA A C 1
ATOM 1170 O O . ALA A 1 148 ? -8.392 -3.184 8.001 1.00 92.81 148 ALA A O 1
ATOM 1171 N N . LYS A 1 149 ? -10.004 -2.119 9.139 1.00 94.62 149 LYS A N 1
ATOM 1172 C CA . LYS A 1 149 ? -10.907 -3.277 9.195 1.00 94.62 149 LYS A CA 1
ATOM 1173 C C . LYS A 1 149 ? -11.338 -3.744 7.802 1.00 94.62 149 LYS A C 1
ATOM 1175 O O . LYS A 1 149 ? -11.336 -4.945 7.539 1.00 94.62 149 LYS A O 1
ATOM 1180 N N . GLN A 1 150 ? -11.714 -2.824 6.916 1.00 92.81 150 GLN A N 1
ATOM 1181 C CA . GLN A 1 150 ? -12.138 -3.163 5.555 1.00 92.81 150 GLN A CA 1
ATOM 1182 C C . GLN A 1 150 ? -10.988 -3.743 4.724 1.00 92.81 150 GLN A C 1
ATOM 1184 O O . GLN A 1 150 ? -11.179 -4.746 4.036 1.00 92.81 150 GLN A O 1
ATOM 1189 N N . ALA A 1 151 ? -9.799 -3.150 4.811 1.00 94.06 151 ALA A N 1
ATOM 1190 C CA . ALA A 1 151 ? -8.608 -3.638 4.135 1.00 94.06 151 ALA A CA 1
ATOM 1191 C C . ALA A 1 151 ? -8.198 -5.024 4.661 1.00 94.06 151 ALA A C 1
ATOM 1193 O O . ALA A 1 151 ? -7.937 -5.916 3.859 1.00 94.06 151 ALA A O 1
ATOM 1194 N N . ALA A 1 152 ? -8.265 -5.261 5.979 1.00 96.62 152 ALA A N 1
ATOM 1195 C CA . ALA A 1 152 ? -7.999 -6.574 6.579 1.00 96.62 152 ALA A CA 1
ATOM 1196 C C . ALA A 1 152 ? -8.988 -7.639 6.084 1.00 96.62 152 ALA A C 1
ATOM 1198 O O . ALA A 1 152 ? -8.591 -8.742 5.710 1.00 96.62 152 ALA A O 1
ATOM 1199 N N . GLN A 1 153 ? -10.281 -7.302 6.032 1.00 96.38 153 GLN A N 1
ATOM 1200 C CA . GLN A 1 153 ? -11.319 -8.201 5.525 1.00 96.38 153 GLN A CA 1
ATOM 1201 C C . GLN A 1 153 ? -11.104 -8.546 4.049 1.00 96.38 153 GLN A C 1
ATOM 1203 O O . GLN A 1 153 ? -11.177 -9.717 3.680 1.00 96.38 153 GLN A O 1
ATOM 1208 N N . ARG A 1 154 ? -10.801 -7.551 3.208 1.00 96.06 154 ARG A N 1
ATOM 1209 C CA . ARG A 1 154 ? -10.503 -7.774 1.786 1.00 96.06 154 ARG A CA 1
ATOM 1210 C C . ARG A 1 154 ? -9.221 -8.577 1.600 1.00 96.06 154 ARG A C 1
ATOM 1212 O O . ARG A 1 154 ? -9.205 -9.497 0.792 1.00 96.06 154 ARG A O 1
ATOM 1219 N N . MET A 1 155 ? -8.182 -8.311 2.390 1.00 97.12 155 MET A N 1
ATOM 1220 C CA . MET A 1 155 ? -6.947 -9.094 2.348 1.00 97.12 155 MET A CA 1
ATOM 1221 C C . MET A 1 155 ? -7.196 -10.555 2.735 1.00 97.12 155 MET A C 1
ATOM 1223 O O . MET A 1 155 ? -6.683 -11.464 2.084 1.00 97.12 155 MET A O 1
ATOM 1227 N N . LYS A 1 156 ? -8.058 -10.805 3.730 1.00 97.38 156 LYS A N 1
ATOM 1228 C CA . LYS A 1 156 ? -8.497 -12.164 4.054 1.00 97.38 156 LYS A CA 1
ATOM 1229 C C . LYS A 1 156 ? -9.238 -12.810 2.880 1.00 97.38 156 LYS A C 1
ATOM 1231 O O . LYS A 1 156 ? -8.929 -13.942 2.535 1.00 97.38 156 LYS A O 1
ATOM 1236 N N . GLN A 1 157 ? -10.154 -12.096 2.222 1.00 96.62 157 GLN A N 1
ATOM 1237 C CA . GLN A 1 157 ? -10.846 -12.612 1.032 1.00 96.62 157 GLN A CA 1
ATOM 1238 C C . GLN A 1 157 ? -9.876 -12.959 -0.106 1.00 96.62 157 GLN A C 1
ATOM 1240 O O . GLN A 1 157 ? -10.094 -13.950 -0.799 1.00 96.62 157 GLN A O 1
ATOM 1245 N N . VAL A 1 158 ? -8.809 -12.175 -0.297 1.00 96.69 158 VAL A N 1
ATOM 1246 C CA . VAL A 1 158 ? -7.726 -12.511 -1.235 1.00 96.69 158 VAL A CA 1
ATOM 1247 C C . VAL A 1 158 ? -7.036 -13.802 -0.795 1.00 96.69 158 VAL A C 1
ATOM 1249 O O . VAL A 1 158 ? -6.911 -14.719 -1.603 1.00 96.69 158 VAL A O 1
ATOM 1252 N N . SER A 1 159 ? -6.640 -13.901 0.476 1.00 96.75 159 SER A N 1
ATOM 1253 C CA . SER A 1 159 ? -5.967 -15.085 1.028 1.00 96.75 159 SER A CA 1
ATOM 1254 C C . SER A 1 159 ? -6.818 -16.357 0.966 1.00 96.75 159 SER A C 1
ATOM 1256 O O . SER A 1 159 ? -6.267 -17.444 0.823 1.00 96.75 159 SER A O 1
ATOM 1258 N N . ASP A 1 160 ? -8.141 -16.237 1.085 1.00 96.06 160 ASP A N 1
ATOM 1259 C CA . ASP A 1 160 ? -9.079 -17.359 0.974 1.00 96.06 160 ASP A CA 1
ATOM 1260 C C . ASP A 1 160 ? -9.224 -17.832 -0.491 1.00 96.06 160 ASP A C 1
ATOM 1262 O O . ASP A 1 160 ? -9.651 -18.957 -0.745 1.00 96.06 160 ASP A O 1
ATOM 1266 N N . LYS A 1 161 ? -8.891 -16.975 -1.468 1.00 95.44 161 LYS A N 1
ATOM 1267 C CA . LYS A 1 161 ? -9.044 -17.228 -2.913 1.00 95.44 161 LYS A CA 1
ATOM 1268 C C . LYS A 1 161 ? -7.744 -17.604 -3.619 1.00 95.44 161 LYS A C 1
ATOM 1270 O O . LYS A 1 161 ? -7.802 -18.204 -4.689 1.00 95.44 161 LYS A O 1
ATOM 1275 N N . ALA A 1 162 ? -6.598 -17.217 -3.071 1.00 93.31 162 ALA A N 1
ATOM 1276 C CA . ALA A 1 162 ? -5.294 -17.449 -3.672 1.00 93.31 162 ALA A CA 1
ATOM 1277 C C . ALA A 1 162 ? -4.260 -17.808 -2.603 1.00 93.31 162 ALA A C 1
ATOM 1279 O O . ALA A 1 162 ? -4.108 -17.108 -1.601 1.00 93.31 162 ALA A O 1
ATOM 1280 N N . ASP A 1 163 ? -3.512 -18.883 -2.849 1.00 93.81 163 ASP A N 1
ATOM 1281 C CA . ASP A 1 163 ? -2.445 -19.319 -1.956 1.00 93.81 163 ASP A CA 1
ATOM 1282 C C . ASP A 1 163 ? -1.147 -18.558 -2.244 1.00 93.81 163 ASP A C 1
ATOM 1284 O O . ASP A 1 163 ? -0.312 -18.991 -3.036 1.00 93.81 163 ASP A O 1
ATOM 1288 N N . ILE A 1 164 ? -1.008 -17.387 -1.619 1.00 96.25 164 ILE A N 1
ATOM 1289 C CA . ILE A 1 164 ? 0.181 -16.541 -1.727 1.00 96.25 164 ILE A CA 1
ATOM 1290 C C . ILE A 1 164 ? 0.810 -16.385 -0.344 1.00 96.25 164 ILE A C 1
ATOM 1292 O O . ILE A 1 164 ? 0.164 -15.801 0.536 1.00 96.25 164 ILE A O 1
ATOM 1296 N N . PRO A 1 165 ? 2.053 -16.861 -0.131 1.00 97.31 165 PRO A N 1
ATOM 1297 C CA . PRO A 1 165 ? 2.715 -16.794 1.170 1.00 97.31 165 PRO A CA 1
ATOM 1298 C C . PRO A 1 165 ? 2.747 -15.382 1.757 1.00 97.31 165 PRO A C 1
ATOM 1300 O O . PRO A 1 165 ? 2.403 -15.193 2.923 1.00 97.31 165 PRO A O 1
ATOM 1303 N N . GLU A 1 166 ? 3.075 -14.381 0.939 1.00 98.19 166 GLU A N 1
ATOM 1304 C CA . GLU A 1 166 ? 3.156 -12.986 1.372 1.00 98.19 166 GLU A CA 1
ATOM 1305 C C . GLU A 1 166 ? 1.781 -12.435 1.790 1.00 98.19 166 GLU A C 1
ATOM 1307 O O . GLU A 1 166 ? 1.676 -11.707 2.775 1.00 98.19 166 GLU A O 1
ATOM 1312 N N . VAL A 1 167 ? 0.698 -12.827 1.105 1.00 98.00 167 VAL A N 1
ATOM 1313 C CA . VAL A 1 167 ? -0.673 -12.416 1.467 1.00 98.00 167 VAL A CA 1
ATOM 1314 C C . VAL A 1 167 ? -1.101 -13.065 2.782 1.00 98.00 167 VAL A C 1
ATOM 1316 O O . VAL A 1 167 ? -1.625 -12.377 3.659 1.00 98.00 167 VAL A O 1
ATOM 1319 N N . LYS A 1 168 ? -0.839 -14.366 2.956 1.00 98.31 168 LYS A N 1
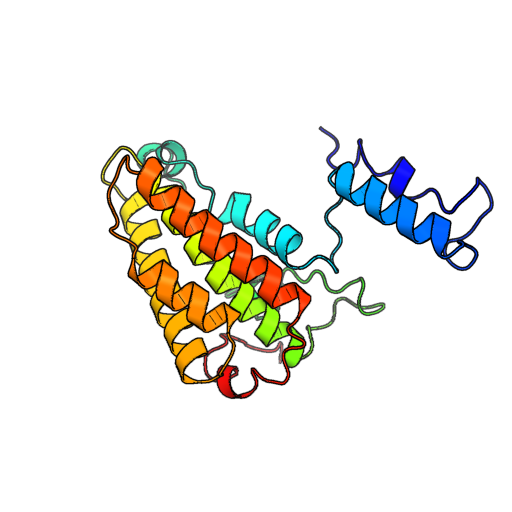ATOM 1320 C CA . LYS A 1 168 ? -1.110 -15.080 4.214 1.00 98.31 168 LYS A CA 1
ATOM 1321 C C . LYS A 1 168 ? -0.356 -14.446 5.384 1.00 98.31 168 LYS A C 1
ATOM 1323 O O . LYS A 1 168 ? -0.939 -14.248 6.449 1.00 98.31 168 LYS A O 1
ATOM 1328 N N . ALA A 1 169 ? 0.910 -14.082 5.173 1.00 98.50 169 ALA A N 1
ATOM 1329 C CA . ALA A 1 169 ? 1.720 -13.391 6.170 1.00 98.50 169 ALA A CA 1
ATOM 1330 C C . ALA A 1 169 ? 1.126 -12.020 6.535 1.00 98.50 169 ALA A C 1
ATOM 1332 O O . ALA A 1 169 ? 0.987 -11.724 7.718 1.00 98.50 169 ALA A O 1
ATOM 1333 N N . ILE A 1 170 ? 0.681 -11.223 5.555 1.00 98.56 170 ILE A N 1
ATOM 1334 C CA . ILE A 1 170 ? 0.001 -9.943 5.827 1.00 98.56 170 ILE A CA 1
ATOM 1335 C C . ILE A 1 170 ? -1.275 -10.152 6.653 1.00 98.56 170 ILE A C 1
ATOM 1337 O O . ILE A 1 170 ? -1.501 -9.418 7.613 1.00 98.56 170 ILE A O 1
ATOM 1341 N N . VAL A 1 171 ? -2.104 -11.149 6.319 1.00 98.50 171 VAL A N 1
ATOM 1342 C CA . VAL A 1 171 ? -3.322 -11.464 7.092 1.00 98.50 171 VAL A CA 1
ATOM 1343 C C . VAL A 1 171 ? -2.976 -11.863 8.529 1.00 98.50 171 VAL A C 1
ATOM 1345 O O . VAL A 1 171 ? -3.651 -11.424 9.461 1.00 98.50 171 VAL A O 1
ATOM 1348 N N . ALA A 1 172 ? -1.920 -12.655 8.724 1.00 98.38 172 ALA A N 1
ATOM 1349 C CA . ALA A 1 172 ? -1.460 -13.053 10.050 1.00 98.38 172 ALA A CA 1
ATOM 1350 C C . ALA A 1 172 ? -0.967 -11.853 10.878 1.00 98.38 172 ALA A C 1
ATOM 1352 O O . ALA A 1 172 ? -1.348 -11.727 12.040 1.00 98.38 172 ALA A O 1
ATOM 1353 N N . GLU A 1 173 ? -0.179 -10.947 10.287 1.00 98.12 173 GLU A N 1
ATOM 1354 C CA . GLU A 1 173 ? 0.259 -9.709 10.948 1.00 98.12 173 GLU A CA 1
ATOM 1355 C C . GLU A 1 173 ? -0.926 -8.799 11.291 1.00 98.12 173 GLU A C 1
ATOM 1357 O O . GLU A 1 173 ? -1.047 -8.338 12.427 1.00 98.12 173 GLU A O 1
ATOM 1362 N N . ALA A 1 174 ? -1.863 -8.614 10.357 1.00 96.62 174 ALA A N 1
ATOM 1363 C CA . ALA A 1 174 ? -3.084 -7.848 10.599 1.00 96.62 174 ALA A CA 1
ATOM 1364 C C . ALA A 1 174 ? -3.923 -8.437 11.751 1.00 96.62 174 ALA A C 1
ATOM 1366 O O . ALA A 1 174 ? -4.551 -7.692 12.500 1.00 96.62 174 ALA A O 1
ATOM 1367 N N . GLY A 1 175 ? -3.899 -9.761 11.941 1.00 97.00 175 GLY A N 1
ATOM 1368 C CA . GLY A 1 175 ? -4.565 -10.443 13.055 1.00 97.00 175 GLY A CA 1
ATOM 1369 C C . GLY A 1 175 ? -3.967 -10.153 14.438 1.00 97.00 175 GLY A C 1
ATOM 1370 O O . GLY A 1 175 ? -4.650 -10.346 15.443 1.00 97.00 175 GLY A O 1
ATOM 1371 N N . LYS A 1 176 ? -2.723 -9.662 14.515 1.00 96.06 176 LYS A N 1
ATOM 1372 C CA . LYS A 1 176 ? -2.074 -9.265 15.780 1.00 96.06 176 LYS A CA 1
ATOM 1373 C C . LYS A 1 176 ? -2.482 -7.866 16.238 1.00 96.06 176 LYS A C 1
ATOM 1375 O O . LYS A 1 176 ? -2.254 -7.508 17.393 1.00 96.06 176 LYS A O 1
ATOM 1380 N N . VAL A 1 177 ? -3.060 -7.069 15.340 1.00 95.12 177 VAL A N 1
ATOM 1381 C CA . VAL A 1 177 ? -3.351 -5.656 15.575 1.00 95.12 177 VAL A CA 1
ATOM 1382 C C . VAL A 1 177 ? -4.377 -5.496 16.693 1.00 95.12 177 VAL A C 1
ATOM 1384 O O . VAL A 1 177 ? -5.533 -5.903 16.579 1.00 95.12 177 VAL A O 1
ATOM 1387 N N . LYS A 1 178 ? -3.967 -4.808 17.758 1.00 93.56 178 LYS A N 1
ATOM 1388 C CA . LYS A 1 178 ? -4.860 -4.286 18.796 1.00 93.56 178 LYS A CA 1
ATOM 1389 C C . LYS A 1 178 ? -4.904 -2.773 18.653 1.00 93.56 178 LYS A C 1
ATOM 1391 O O . LYS A 1 178 ? -4.005 -2.076 19.119 1.00 93.56 178 LYS A O 1
ATOM 1396 N N . LEU A 1 179 ? -5.924 -2.279 17.951 1.00 89.00 179 LEU A N 1
ATOM 1397 C CA . LEU A 1 179 ? -6.071 -0.851 17.675 1.00 89.00 179 LEU A CA 1
ATOM 1398 C C . LEU A 1 179 ? -6.209 -0.074 18.986 1.00 89.00 179 LEU A C 1
ATOM 1400 O O . LEU A 1 179 ? -7.158 -0.277 19.741 1.00 89.00 179 LEU A O 1
ATOM 1404 N N . LYS A 1 180 ? -5.239 0.803 19.240 1.00 92.56 180 LYS A N 1
ATOM 1405 C CA . LYS A 1 180 ? -5.166 1.659 20.419 1.00 92.56 180 LYS A CA 1
ATOM 1406 C C . LYS A 1 180 ? -4.468 2.959 20.035 1.00 92.56 180 LYS A C 1
ATOM 1408 O O . LYS A 1 180 ? -3.472 2.924 19.314 1.00 92.56 180 LYS A O 1
ATOM 1413 N N . LEU A 1 181 ? -4.995 4.073 20.533 1.00 94.38 181 LEU A N 1
ATOM 1414 C CA . LEU A 1 181 ? -4.381 5.391 20.400 1.00 94.38 181 LEU A CA 1
ATOM 1415 C C . LEU A 1 181 ? -3.025 5.451 21.099 1.00 94.38 181 LEU A C 1
ATOM 1417 O O . LEU A 1 181 ? -2.810 4.758 22.099 1.00 94.38 181 LEU A O 1
ATOM 1421 N N . ASN A 1 182 ? -2.152 6.328 20.607 1.00 95.50 182 ASN A N 1
ATOM 1422 C CA . ASN A 1 182 ? -0.836 6.609 21.175 1.00 95.50 182 ASN A CA 1
ATOM 1423 C C . ASN A 1 182 ? -0.036 5.322 21.461 1.00 95.50 182 ASN A C 1
ATOM 1425 O O . ASN A 1 182 ? 0.513 5.130 22.546 1.00 95.50 182 ASN A O 1
ATOM 1429 N N . ASN A 1 183 ? -0.055 4.396 20.501 1.00 96.12 183 ASN A N 1
ATOM 1430 C CA . ASN A 1 183 ? 0.481 3.041 20.631 1.00 96.12 183 ASN A CA 1
ATOM 1431 C C . ASN A 1 183 ? 1.414 2.670 19.468 1.00 96.12 183 ASN A C 1
ATOM 1433 O O . ASN A 1 183 ? 1.526 1.498 19.102 1.00 96.12 183 ASN A O 1
ATOM 1437 N N . SER A 1 184 ? 2.072 3.664 18.862 1.00 95.81 184 SER A N 1
ATOM 1438 C CA . SER A 1 184 ? 3.005 3.462 17.745 1.00 95.81 184 SER A CA 1
ATOM 1439 C C . SER A 1 184 ? 4.084 2.423 18.044 1.00 95.81 184 SER A C 1
ATOM 1441 O O . SER A 1 184 ? 4.416 1.641 17.168 1.00 95.81 184 SER A O 1
ATOM 1443 N N . SER A 1 185 ? 4.580 2.333 19.283 1.00 96.81 185 SER A N 1
ATOM 1444 C CA . SER A 1 185 ? 5.608 1.349 19.659 1.00 96.81 185 SER A CA 1
ATOM 1445 C C . SER A 1 185 ? 5.197 -0.106 19.404 1.00 96.81 185 SER A C 1
ATOM 1447 O O . SER A 1 185 ? 6.052 -0.935 19.117 1.00 96.81 185 SER A O 1
ATOM 1449 N N . GLU A 1 186 ? 3.903 -0.414 19.503 1.00 96.69 186 GLU A N 1
ATOM 1450 C CA . GLU A 1 186 ? 3.343 -1.749 19.244 1.00 96.69 186 GLU A CA 1
ATOM 1451 C C . GLU A 1 186 ? 2.821 -1.879 17.805 1.00 96.69 186 GLU A C 1
ATOM 1453 O O . GLU A 1 186 ? 2.899 -2.945 17.197 1.00 96.69 186 GLU A O 1
ATOM 1458 N N . LEU A 1 187 ? 2.268 -0.797 17.244 1.00 96.81 187 LEU A N 1
ATOM 1459 C CA . LEU A 1 187 ? 1.621 -0.819 15.930 1.00 96.81 187 LEU A CA 1
ATOM 1460 C C . LEU A 1 187 ? 2.596 -0.632 14.759 1.00 96.81 187 LEU A C 1
ATOM 1462 O O . LEU A 1 187 ? 2.387 -1.234 13.703 1.00 96.81 187 LEU A O 1
ATOM 1466 N N . ASP A 1 188 ? 3.669 0.139 14.930 1.00 97.50 188 ASP A N 1
ATOM 1467 C CA . ASP A 1 188 ? 4.666 0.370 13.881 1.00 97.50 188 ASP A CA 1
ATOM 1468 C C . ASP A 1 188 ? 5.413 -0.911 13.485 1.00 97.50 188 ASP A C 1
ATOM 1470 O O . ASP A 1 188 ? 5.509 -1.153 12.282 1.00 97.50 188 ASP A O 1
ATOM 1474 N N . PRO A 1 189 ? 5.848 -1.794 14.411 1.00 98.31 189 PRO A N 1
ATOM 1475 C CA . PRO A 1 189 ? 6.459 -3.068 14.027 1.00 98.31 189 PRO A CA 1
ATOM 1476 C C . PRO A 1 189 ? 5.534 -3.961 13.188 1.00 98.31 189 PRO A C 1
ATOM 1478 O O . PRO A 1 189 ? 5.985 -4.619 12.249 1.00 98.31 189 PRO A O 1
ATOM 1481 N N . ILE A 1 190 ? 4.228 -3.963 13.481 1.00 98.19 190 ILE A N 1
ATOM 1482 C CA . ILE A 1 190 ? 3.238 -4.711 12.691 1.00 98.19 190 ILE A CA 1
ATOM 1483 C C . ILE A 1 190 ? 3.108 -4.091 11.293 1.00 98.19 190 ILE A C 1
ATOM 1485 O O . ILE A 1 190 ? 3.110 -4.805 10.287 1.00 98.19 190 ILE A O 1
ATOM 1489 N N . ALA A 1 191 ? 3.035 -2.761 11.210 1.00 97.62 191 ALA A N 1
ATOM 1490 C CA . ALA A 1 191 ? 2.991 -2.051 9.936 1.00 97.62 191 ALA A CA 1
ATOM 1491 C C . ALA A 1 191 ? 4.273 -2.268 9.107 1.00 97.62 191 ALA A C 1
ATOM 1493 O O . ALA A 1 191 ? 4.185 -2.464 7.895 1.00 97.62 191 ALA A O 1
ATOM 1494 N N . ASP A 1 192 ? 5.447 -2.305 9.741 1.00 98.44 192 ASP A N 1
ATOM 1495 C CA . ASP A 1 192 ? 6.732 -2.612 9.103 1.00 98.44 192 ASP A CA 1
ATOM 1496 C C . ASP A 1 192 ? 6.764 -4.040 8.541 1.00 98.44 192 ASP A C 1
ATOM 1498 O O . ASP A 1 192 ? 7.241 -4.259 7.423 1.00 98.44 192 ASP A O 1
ATOM 1502 N N . ALA A 1 193 ? 6.211 -5.012 9.272 1.00 98.44 193 ALA A N 1
ATOM 1503 C CA . ALA A 1 193 ? 6.093 -6.387 8.797 1.00 98.44 193 ALA A CA 1
ATOM 1504 C C . ALA A 1 193 ? 5.164 -6.485 7.573 1.00 98.44 193 ALA A C 1
ATOM 1506 O O . ALA A 1 193 ? 5.531 -7.101 6.568 1.00 98.44 193 ALA A O 1
ATOM 1507 N N . ILE A 1 194 ? 4.007 -5.813 7.602 1.00 98.44 194 ILE A N 1
ATOM 1508 C CA . ILE A 1 194 ? 3.088 -5.723 6.453 1.00 98.44 194 ILE A CA 1
ATOM 1509 C C . ILE A 1 194 ? 3.783 -5.060 5.254 1.00 98.44 194 ILE A C 1
ATOM 1511 O O . ILE A 1 194 ? 3.702 -5.570 4.133 1.00 98.44 194 ILE A O 1
ATOM 1515 N N . ALA A 1 195 ? 4.524 -3.973 5.483 1.00 97.94 195 ALA A N 1
ATOM 1516 C CA . ALA A 1 195 ? 5.297 -3.275 4.460 1.00 97.94 195 ALA A CA 1
ATOM 1517 C C . ALA A 1 195 ? 6.342 -4.189 3.803 1.00 97.94 195 ALA A C 1
ATOM 1519 O O . ALA A 1 195 ? 6.490 -4.204 2.577 1.00 97.94 195 ALA A O 1
ATOM 1520 N N . ALA A 1 196 ? 7.069 -4.967 4.611 1.00 98.25 196 ALA A N 1
ATOM 1521 C CA . ALA A 1 196 ? 8.069 -5.914 4.132 1.00 98.25 196 ALA A CA 1
ATOM 1522 C C . ALA A 1 196 ? 7.439 -6.994 3.240 1.00 98.25 196 ALA A C 1
ATOM 1524 O O . ALA A 1 196 ? 7.949 -7.254 2.147 1.00 98.25 196 ALA A O 1
ATOM 1525 N N . GLN A 1 197 ? 6.299 -7.554 3.650 1.00 98.44 197 GLN A N 1
ATOM 1526 C CA . GLN A 1 197 ? 5.557 -8.526 2.844 1.00 98.44 197 GLN A CA 1
ATOM 1527 C C . GLN A 1 197 ? 4.998 -7.904 1.559 1.00 98.44 197 GLN A C 1
ATOM 1529 O O . GLN A 1 197 ? 5.107 -8.504 0.494 1.00 98.44 197 GLN A O 1
ATOM 1534 N N . GLY A 1 198 ? 4.489 -6.669 1.610 1.00 97.75 198 GLY A N 1
ATOM 1535 C CA . GLY A 1 198 ? 4.034 -5.940 0.423 1.00 97.75 198 GLY A CA 1
ATOM 1536 C C . GLY A 1 198 ? 5.148 -5.727 -0.609 1.00 97.75 198 GLY A C 1
ATOM 1537 O O . GLY A 1 198 ? 4.927 -5.911 -1.807 1.00 97.75 198 GLY A O 1
ATOM 1538 N N . LYS A 1 199 ? 6.368 -5.403 -0.155 1.00 97.00 199 LYS A N 1
ATOM 1539 C CA . LYS A 1 199 ? 7.561 -5.293 -1.016 1.00 97.00 199 LYS A CA 1
ATOM 1540 C C . LYS A 1 199 ? 7.954 -6.642 -1.623 1.00 97.00 199 LYS A C 1
ATOM 1542 O O . LYS A 1 199 ? 8.228 -6.706 -2.819 1.00 97.00 199 LYS A O 1
ATOM 1547 N N . GLN A 1 200 ? 7.966 -7.711 -0.822 1.00 97.19 200 GLN A N 1
ATOM 1548 C CA . GLN A 1 200 ? 8.275 -9.063 -1.305 1.00 97.19 200 GLN A CA 1
ATOM 1549 C C . GLN A 1 200 ? 7.242 -9.551 -2.325 1.00 97.19 200 GLN A C 1
ATOM 1551 O O . GLN A 1 200 ? 7.616 -10.076 -3.373 1.00 97.19 200 GLN A O 1
ATOM 1556 N N . PHE A 1 201 ? 5.960 -9.297 -2.061 1.00 97.38 201 PHE A N 1
ATOM 1557 C CA . PHE A 1 201 ? 4.858 -9.656 -2.940 1.00 97.38 201 PHE A CA 1
ATOM 1558 C C . PHE A 1 201 ? 5.033 -9.047 -4.334 1.00 97.38 201 PHE A C 1
ATOM 1560 O O . PHE A 1 201 ? 5.045 -9.780 -5.320 1.00 97.38 201 PHE A O 1
ATOM 1567 N N . VAL A 1 202 ? 5.247 -7.730 -4.446 1.00 94.88 202 VAL A N 1
ATOM 1568 C CA . VAL A 1 202 ? 5.390 -7.089 -5.770 1.00 94.88 202 VAL A CA 1
ATOM 1569 C C . VAL A 1 202 ? 6.694 -7.425 -6.488 1.00 94.88 202 VAL A C 1
ATOM 1571 O O . VAL A 1 202 ? 6.773 -7.244 -7.700 1.00 94.88 202 VAL A O 1
ATOM 1574 N N . ALA A 1 203 ? 7.710 -7.902 -5.766 1.00 93.06 203 ALA A N 1
ATOM 1575 C CA . ALA A 1 203 ? 8.953 -8.372 -6.368 1.00 93.06 203 ALA A CA 1
ATOM 1576 C C . ALA A 1 203 ? 8.802 -9.754 -7.029 1.00 93.06 203 ALA A C 1
ATOM 1578 O O . ALA A 1 203 ? 9.602 -10.098 -7.896 1.00 93.06 203 ALA A O 1
ATOM 1579 N N . ARG A 1 204 ? 7.803 -10.549 -6.618 1.00 92.31 204 ARG A N 1
ATOM 1580 C CA . ARG A 1 204 ? 7.633 -11.951 -7.037 1.00 92.31 204 ARG A CA 1
ATOM 1581 C C . ARG A 1 204 ? 6.363 -12.213 -7.840 1.00 92.31 204 ARG A C 1
ATOM 1583 O O . ARG A 1 204 ? 6.360 -13.087 -8.699 1.00 92.31 204 ARG A O 1
ATOM 1590 N N . ALA A 1 205 ? 5.277 -11.504 -7.547 1.00 92.88 205 ALA A N 1
ATOM 1591 C CA . ALA A 1 205 ? 3.974 -11.779 -8.132 1.00 92.88 205 ALA A CA 1
ATOM 1592 C C . ALA A 1 205 ? 3.857 -11.230 -9.561 1.00 92.88 205 ALA A C 1
ATOM 1594 O O . ALA A 1 205 ? 4.013 -10.031 -9.790 1.00 92.88 205 ALA A O 1
ATOM 1595 N N . ASP A 1 206 ? 3.480 -12.095 -10.505 1.00 90.88 206 ASP A N 1
ATOM 1596 C CA . ASP A 1 206 ? 3.108 -11.693 -11.868 1.00 90.88 206 ASP A CA 1
ATOM 1597 C C . ASP A 1 206 ? 1.596 -11.409 -12.012 1.00 9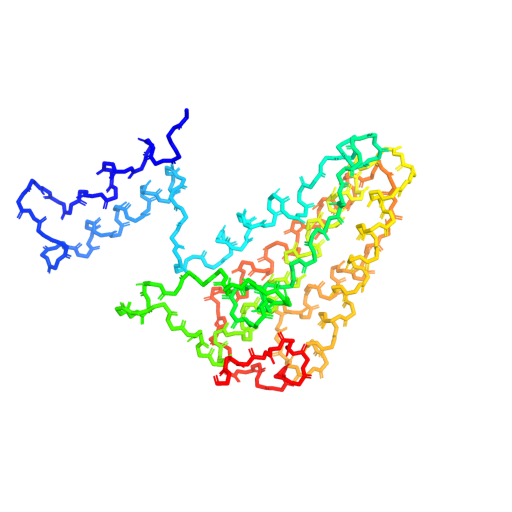0.88 206 ASP A C 1
ATOM 1599 O O . ASP A 1 206 ? 1.181 -10.670 -12.905 1.00 90.88 206 ASP A O 1
ATOM 1603 N N . GLY A 1 207 ? 0.779 -11.935 -11.090 1.00 93.50 207 GLY A N 1
ATOM 1604 C CA . GLY A 1 207 ? -0.666 -11.732 -11.007 1.00 93.50 207 GLY A CA 1
ATOM 1605 C C . GLY A 1 207 ? -1.508 -12.814 -11.685 1.00 93.50 207 GLY A C 1
ATOM 1606 O O . GLY A 1 207 ? -2.742 -12.741 -11.645 1.00 93.50 207 GLY A O 1
ATOM 1607 N N . ASN A 1 208 ? -0.894 -13.827 -12.291 1.00 94.38 208 ASN A N 1
ATOM 1608 C CA . ASN A 1 208 ? -1.609 -14.931 -12.933 1.00 94.38 208 ASN A CA 1
ATOM 1609 C C . ASN A 1 208 ? -2.273 -15.848 -11.900 1.00 94.38 208 ASN A C 1
ATOM 1611 O O . ASN A 1 208 ? -3.452 -16.181 -12.018 1.00 94.38 208 ASN A O 1
ATOM 1615 N N . GLN A 1 209 ? -1.554 -16.142 -10.823 1.00 92.81 209 GLN A N 1
ATOM 1616 C CA . GLN A 1 209 ? -2.002 -16.923 -9.673 1.00 92.81 209 GLN A CA 1
ATOM 1617 C C . GLN A 1 209 ? -3.118 -16.250 -8.848 1.00 92.81 209 GLN A C 1
ATOM 1619 O O . GLN A 1 209 ? -3.708 -16.869 -7.970 1.00 92.81 209 GLN A O 1
ATOM 1624 N N . LEU A 1 210 ? -3.428 -14.982 -9.134 1.00 95.38 210 LEU A N 1
ATOM 1625 C CA . LEU A 1 210 ? -4.474 -14.203 -8.466 1.00 95.38 210 LEU A CA 1
ATOM 1626 C C . LEU A 1 210 ? -5.787 -14.158 -9.266 1.00 95.38 210 LEU A C 1
ATOM 1628 O O . LEU A 1 210 ? -6.637 -13.320 -8.985 1.00 95.38 210 LEU A O 1
ATOM 1632 N N . ALA A 1 211 ? -5.978 -15.016 -10.274 1.00 94.69 211 ALA A N 1
ATOM 1633 C CA . ALA A 1 211 ? -7.166 -14.967 -11.134 1.00 94.69 211 ALA A CA 1
ATOM 1634 C C . ALA A 1 211 ? -8.497 -15.038 -10.371 1.00 94.69 211 ALA A C 1
ATOM 1636 O O . ALA A 1 211 ? -9.433 -14.309 -10.690 1.00 94.69 211 ALA A O 1
ATOM 1637 N N . ALA A 1 212 ? -8.558 -15.831 -9.301 1.00 93.12 212 ALA A N 1
ATOM 1638 C CA . ALA A 1 212 ? -9.746 -15.945 -8.458 1.00 93.12 212 ALA A CA 1
ATOM 1639 C C . ALA A 1 212 ? -10.135 -14.631 -7.742 1.00 93.12 212 ALA A C 1
ATOM 1641 O O . ALA A 1 212 ? -11.266 -14.501 -7.268 1.00 93.12 212 ALA A O 1
ATOM 1642 N N . VAL A 1 213 ? -9.224 -13.654 -7.665 1.00 92.44 213 VAL A N 1
ATOM 1643 C CA . VAL A 1 213 ? -9.432 -12.354 -7.009 1.00 92.44 213 VAL A CA 1
ATOM 1644 C C . VAL A 1 213 ? -10.247 -11.394 -7.879 1.00 92.44 213 VAL A C 1
ATOM 1646 O O . VAL A 1 213 ? -10.818 -10.449 -7.345 1.00 92.44 213 VAL A O 1
ATOM 1649 N N . ASP A 1 214 ? -10.400 -11.649 -9.184 1.00 90.94 214 ASP A N 1
ATOM 1650 C CA . ASP A 1 214 ? -11.115 -10.747 -10.103 1.00 90.94 214 ASP A CA 1
ATOM 1651 C C . ASP A 1 214 ? -12.531 -10.388 -9.620 1.00 90.94 214 ASP A C 1
ATOM 1653 O O . ASP A 1 214 ? -12.963 -9.250 -9.775 1.00 90.94 214 ASP A O 1
ATOM 1657 N N . ALA A 1 215 ? -13.221 -11.320 -8.955 1.00 87.62 215 ALA A N 1
ATOM 1658 C CA . ALA A 1 215 ? -14.568 -11.114 -8.421 1.00 87.62 215 ALA A CA 1
ATOM 1659 C C . ALA A 1 215 ? -14.662 -10.061 -7.296 1.00 87.62 215 ALA A C 1
ATOM 1661 O O . ALA A 1 215 ? -15.764 -9.624 -6.969 1.00 87.62 215 ALA A O 1
ATOM 1662 N N . VAL A 1 216 ? -13.541 -9.684 -6.670 1.00 86.56 216 VAL A N 1
ATOM 1663 C CA . VAL A 1 216 ? -13.502 -8.715 -5.557 1.00 86.56 216 VAL A CA 1
ATOM 1664 C C . VAL A 1 216 ? -12.740 -7.433 -5.894 1.00 86.56 216 VAL A C 1
ATOM 1666 O O . VAL A 1 216 ? -12.691 -6.520 -5.067 1.00 86.56 216 VAL A O 1
ATOM 1669 N N . ILE A 1 217 ? -12.165 -7.338 -7.098 1.00 88.12 217 ILE A N 1
ATOM 1670 C CA . ILE A 1 217 ? -11.515 -6.117 -7.579 1.00 88.12 217 ILE A CA 1
ATOM 1671 C C . ILE A 1 217 ? -12.610 -5.151 -8.047 1.00 88.12 217 ILE A C 1
ATOM 1673 O O . ILE A 1 217 ? -13.324 -5.465 -9.002 1.00 88.12 217 ILE A O 1
ATOM 1677 N N . PRO A 1 218 ? -12.754 -3.964 -7.432 1.00 81.94 218 PRO A N 1
ATOM 1678 C CA . PRO A 1 218 ? -13.720 -2.975 -7.886 1.00 81.94 218 PRO A CA 1
ATOM 1679 C C . PRO A 1 218 ? -13.201 -2.320 -9.174 1.00 81.94 218 PRO A C 1
ATOM 1681 O O . PRO A 1 218 ? -12.454 -1.344 -9.158 1.00 81.94 218 PRO A O 1
ATOM 1684 N N . TRP A 1 219 ? -13.576 -2.894 -10.315 1.00 73.44 219 TRP A N 1
ATOM 1685 C CA . TRP A 1 219 ? -13.183 -2.435 -11.643 1.00 73.44 219 TRP A CA 1
ATOM 1686 C C . TRP A 1 219 ? -14.400 -2.184 -12.533 1.00 73.44 219 TRP A C 1
ATOM 1688 O O . TRP A 1 219 ? -15.255 -3.055 -12.678 1.00 73.44 219 TRP A O 1
ATOM 1698 N N . TYR A 1 220 ? -14.411 -1.040 -13.221 1.00 61.53 220 TYR A N 1
ATOM 1699 C CA . TYR A 1 220 ? -15.363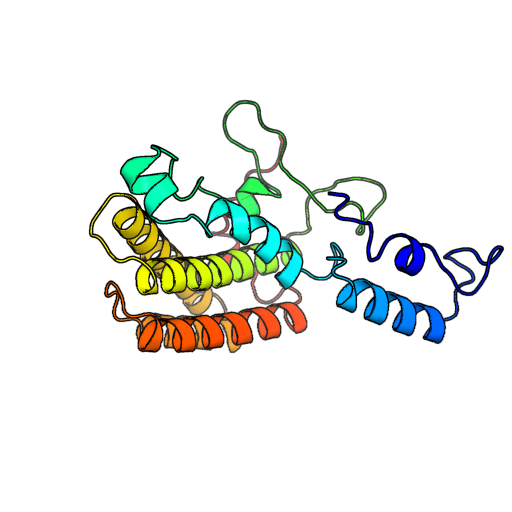 -0.728 -14.288 1.00 61.53 220 TYR A CA 1
ATOM 1700 C C . TYR A 1 220 ? -14.579 -0.215 -15.506 1.00 61.53 220 TYR A C 1
ATOM 1702 O O . TYR A 1 220 ? -13.965 0.849 -15.391 1.00 61.53 220 TYR A O 1
ATOM 1710 N N . PRO A 1 221 ? -14.544 -0.936 -16.644 1.00 55.72 221 PRO A N 1
ATOM 1711 C CA . PRO A 1 221 ? -13.908 -0.413 -17.852 1.00 55.72 221 PRO A CA 1
ATOM 1712 C C . PRO A 1 221 ? -14.712 0.783 -18.398 1.00 55.72 221 PRO A C 1
ATOM 1714 O O . PRO A 1 221 ? -15.935 0.821 -18.235 1.00 55.72 221 PRO A O 1
ATOM 1717 N N . GLU A 1 222 ? -14.050 1.756 -19.043 1.00 49.34 222 GLU A N 1
ATOM 1718 C CA . GLU A 1 222 ? -14.744 2.709 -19.928 1.00 49.34 222 GLU A CA 1
ATOM 1719 C C . GLU A 1 222 ? -15.520 1.888 -20.975 1.00 49.34 222 GLU A C 1
ATOM 1721 O O . GLU A 1 222 ? -14.967 0.950 -21.554 1.00 49.34 222 GLU A O 1
ATOM 1726 N N . LYS A 1 223 ? -16.818 2.182 -21.128 1.00 47.12 223 LYS A N 1
ATOM 1727 C CA . LYS A 1 223 ? -17.639 1.640 -22.218 1.00 47.12 223 LYS A CA 1
ATOM 1728 C C . LYS A 1 223 ? -17.230 2.286 -23.532 1.00 47.12 223 LYS A C 1
ATOM 1730 O O . LYS A 1 223 ? -17.005 3.517 -23.501 1.00 47.12 223 LYS A O 1
#

Secondary structure (DSSP, 8-state):
--TTTTTHHHHH-SSSTT--TTT--HHHHHHHHHHHHHTT---TT-HHHHHHHHHHHHT---HHHHHTT---S-----HHHHHHSPPSSSPPP----TTSSSS-PPPPHHHHHHHHHHHHHHHHHHHHHHHHH--S-SHHHHHHHHHHHHHHHHHHHHHHHS--HHHHHHHHHHHH----TT-HHHHHHHHHHHHHHHHHHHHH--SGGGGGGGGGS------

Foldseek 3Di:
DDQCVQQVVLLPDQPDDPQDVVNRDPVSVVVSVVSNVVSPDDDVLQLLVVLVVVCCPQLVDDPCCVFPVVDQHRPPCQPCCQQAADDPDPDDHVQPCCVVDVDSDHDPQLVSLLRNLLSLLVLLLSLLLQLLAAADDDPSNVVSVVSNVVSLVLLVVQVVQFPDPLSVQLNVLSVVDDRDHNHCVPRNVSSVSSSVSSSVSSVPGSRPRSVSSPVVRPHHHDD

pLDDT: mean 87.58, std 12.16, range [40.94, 98.56]

Sequence (223 aa):
HRPAKNWIDIHGDFGGKDVKRDQETPEHKQQRLAKSAAAGLVRPVDLYPLVRACYDCHLGFEEKLVNTGGHVPGSLIELVSWTQGKVGEEGKPIRHNLMQGKENRYAPPARRRVMYVLGLALELEYTIRAIGRATQEGLFVQKMAKQAKQAAQRMKQVSDKADIPEVKAIVAEAGKVKLKLNNSSELDPIADAIAAQGKQFVARADGNQLAAVDAVIPWYPEK

Radius of gyration: 19.06 Å; chains: 1; bounding box: 47×43×48 Å